Protein 1JYK (pdb70)

InterPro domains:
  IPR005835 Nucleotidyl transferase domain [PF00483] (2-64)
  IPR017189 CTP:phosphocholine cytidylyltransferase [PIRSF037382] (1-229)
  IPR029044 Nucleotide-diphospho-sugar transferases [G3DSA:3.90.550.10] (1-229)
  IPR029044 Nucleotide-diphospho-sugar transferases [SSF53448] (1-225)
  IPR050065 Bifunctional protein GlmU-like [PTHR43584] (1-228)

Structure (mmCIF, N/CA/C/O backbone):
data_1JYK
#
_entry.id   1JYK
#
_cell.length_a   42.62
_cell.length_b   63.59
_cell.length_c   122.38
_cell.angle_alpha   90
_cell.angle_beta   90
_cell.angle_gamma   90
#
_symmetry.space_group_name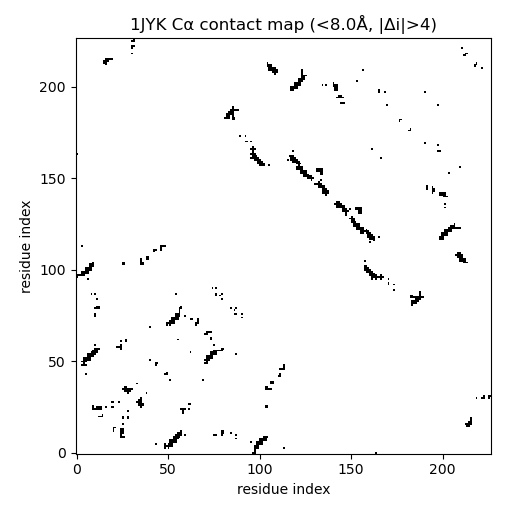_H-M   'P 21 21 21'
#
loop_
_entity.id
_entity.type
_entity.pdbx_description
1 polymer 'CTP:phosphocholine Cytidylyltransferase'
2 water water
#
loop_
_atom_site.group_PDB
_atom_site.id
_atom_site.type_symbol
_atom_site.label_atom_id
_atom_site.label_alt_id
_atom_site.label_comp_id
_atom_site.label_asym_id
_atom_site.label_entity_id
_atom_site.label_seq_id
_atom_site.pdbx_PDB_ins_code
_atom_site.Cartn_x
_atom_site.Cartn_y
_atom_site.Cartn_z
_atom_site.occupancy
_atom_site.B_iso_or_equiv
_atom_site.auth_seq_id
_atom_site.auth_comp_id
_atom_site.auth_asym_id
_atom_site.auth_atom_id
_atom_site.pdbx_PDB_model_num
ATOM 1 N N . GLU A 1 23 ? 3.631 17.253 17.648 1.00 49.15 3 GLU A N 1
ATOM 2 C CA . GLU A 1 23 ? 4.209 17.695 16.339 1.00 48.22 3 GLU A CA 1
ATOM 3 C C . GLU A 1 23 ? 4.158 16.581 15.322 1.00 48.54 3 GLU A C 1
ATOM 4 O O . GLU A 1 23 ? 5.202 15.994 15.015 1.00 48.58 3 GLU A O 1
ATOM 10 N N . ILE A 1 24 ? 2.976 16.290 14.819 1.00 48.30 4 ILE A N 1
ATOM 11 C CA . ILE A 1 24 ? 2.844 15.224 13.842 1.00 47.26 4 ILE A CA 1
ATOM 12 C C . ILE A 1 24 ? 3.365 15.648 12.499 1.00 46.31 4 ILE A C 1
ATOM 13 O O . ILE A 1 24 ? 2.632 15.918 11.542 1.00 49.04 4 ILE A O 1
ATOM 18 N N . ARG A 1 25 ? 4.686 15.750 12.486 1.00 43.19 5 ARG A N 1
ATOM 19 C CA . ARG A 1 25 ? 5.474 16.063 11.335 1.00 40.15 5 ARG A CA 1
ATOM 20 C C . ARG A 1 25 ? 6.659 15.221 11.743 1.00 36.33 5 ARG A C 1
ATOM 21 O O . ARG A 1 25 ? 7.404 15.587 12.657 1.00 35.22 5 ARG A O 1
ATOM 29 N N . VAL A 1 26 ? 6.791 14.060 11.126 1.00 32.06 6 VAL A N 1
ATOM 30 C CA . VAL A 1 26 ? 7.915 13.201 11.438 1.00 27.96 6 VAL A CA 1
ATOM 31 C C . VAL A 1 26 ? 9.114 13.850 10.754 1.00 25.36 6 VAL A C 1
ATOM 32 O O . VAL A 1 26 ? 9.060 14.189 9.569 1.00 25.49 6 VAL A O 1
ATOM 36 N N . LYS A 1 27 ? 10.187 14.052 11.506 1.00 22.04 7 LYS A N 1
ATO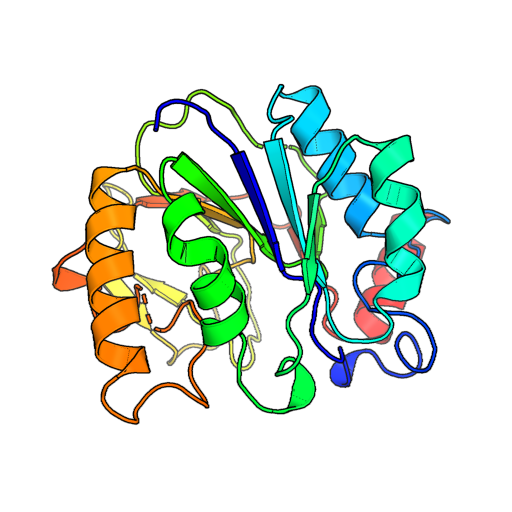M 37 C CA . LYS A 1 27 ? 11.382 14.667 10.945 1.00 20.61 7 LYS A CA 1
ATOM 38 C C . LYS A 1 27 ? 12.597 13.862 11.337 1.00 17.40 7 LYS A C 1
ATOM 39 O O . LYS A 1 27 ? 12.479 12.781 11.910 1.00 16.79 7 LYS A O 1
ATOM 45 N N . ALA A 1 28 ? 13.770 14.393 11.030 1.00 15.96 8 ALA A N 1
ATOM 46 C CA . ALA A 1 28 ? 15.007 13.712 11.372 1.00 14.84 8 ALA A CA 1
ATOM 47 C C . ALA A 1 28 ? 16.103 14.696 11.752 1.00 15.18 8 ALA A C 1
ATOM 48 O O . ALA A 1 28 ? 16.236 15.763 11.150 1.00 16.19 8 ALA A O 1
ATOM 50 N N . ILE A 1 29 ? 16.876 14.323 12.762 1.00 14.51 9 ILE A N 1
ATOM 51 C CA . ILE A 1 29 ? 17.993 15.121 13.243 1.00 14.49 9 ILE A CA 1
ATOM 52 C C . ILE A 1 29 ? 19.228 14.251 13.032 1.00 14.01 9 ILE A C 1
ATOM 53 O O . ILE A 1 29 ? 19.276 13.114 13.504 1.00 14.31 9 ILE A O 1
ATOM 58 N N . ILE A 1 30 ? 20.211 14.769 12.307 1.00 13.44 10 ILE A N 1
ATOM 59 C CA . ILE A 1 30 ? 21.437 14.025 12.054 1.00 13.09 10 ILE A CA 1
ATOM 60 C C . ILE A 1 30 ? 22.585 14.699 12.799 1.00 14.18 10 ILE A C 1
ATOM 61 O O . ILE A 1 30 ? 22.851 15.895 12.617 1.00 13.55 10 ILE A O 1
ATOM 66 N N . LEU A 1 31 ? 23.252 13.931 13.653 1.00 13.57 11 LEU A N 1
ATOM 67 C CA . LEU A 1 31 ? 24.361 14.448 14.443 1.00 14.52 11 LEU A CA 1
ATOM 68 C C . LEU A 1 31 ? 25.663 14.328 13.658 1.00 14.73 11 LEU A C 1
ATOM 69 O O . LEU A 1 31 ? 26.225 13.240 13.533 1.00 16.73 11 LEU A O 1
ATOM 74 N N . ALA A 1 32 ? 26.141 15.456 13.134 1.00 13.99 12 ALA A N 1
ATOM 75 C CA . ALA A 1 32 ? 27.359 15.470 12.335 1.00 14.04 12 ALA A CA 1
ATOM 76 C C . ALA A 1 32 ? 28.332 16.607 12.695 1.00 15.10 12 ALA A C 1
ATOM 77 O O . ALA A 1 32 ? 29.081 17.071 11.835 1.00 15.55 12 ALA A O 1
ATOM 79 N N . ALA A 1 33 ? 28.346 17.038 13.955 1.00 15.26 13 ALA A N 1
ATOM 80 C CA . ALA A 1 33 ? 29.224 18.137 14.360 1.00 16.23 13 ALA A CA 1
ATOM 81 C C . ALA A 1 33 ? 30.601 17.759 14.912 1.00 16.55 13 ALA A C 1
ATOM 82 O O . ALA A 1 33 ? 31.537 18.557 14.841 1.00 16.82 13 ALA A O 1
ATOM 84 N N . GLY A 1 34 ? 30.721 16.549 15.451 1.00 17.47 14 GLY A N 1
ATOM 85 C CA . GLY A 1 34 ? 31.969 16.102 16.057 1.00 17.27 14 GLY A CA 1
ATOM 86 C C . GLY A 1 34 ? 33.237 16.016 15.226 1.00 19.31 14 GLY A C 1
ATOM 87 O O . GLY A 1 34 ? 33.207 16.010 13.994 1.00 19.26 14 GLY A O 1
ATOM 88 N N . LEU A 1 35 ? 34.366 15.924 15.924 1.00 19.88 15 LEU A N 1
ATOM 89 C CA . LEU A 1 35 ? 35.676 15.839 15.291 1.00 20.69 15 LEU A CA 1
ATOM 90 C C . LEU A 1 35 ? 35.996 14.490 14.627 1.00 21.79 15 LEU A C 1
ATOM 91 O O . LEU A 1 35 ? 36.821 14.430 13.709 1.00 22.15 15 LEU A O 1
ATOM 96 N N . GLY A 1 36 ? 35.361 13.410 15.086 1.00 20.71 16 GLY A N 1
ATOM 97 C CA . GLY A 1 36 ? 35.623 12.103 14.499 1.00 19.96 16 GLY A CA 1
ATOM 98 C C . GLY A 1 36 ? 37.091 11.716 14.554 1.00 21.22 16 GLY A C 1
ATOM 99 O O . GLY A 1 36 ? 37.605 11.035 13.664 1.00 20.74 16 GLY A O 1
ATOM 100 N N . THR A 1 37 ? 37.767 12.151 15.612 1.00 21.97 17 THR A N 1
ATOM 101 C CA . THR A 1 37 ? 39.187 11.872 15.813 1.00 23.46 17 THR A CA 1
ATOM 102 C C . THR A 1 37 ? 39.573 10.404 15.637 1.00 23.81 17 THR A C 1
ATOM 103 O O . THR A 1 37 ? 40.617 10.097 15.051 1.00 23.82 17 THR A O 1
ATOM 107 N N . ARG A 1 38 ? 38.737 9.503 16.145 1.00 23.96 18 ARG A N 1
ATOM 108 C CA . ARG A 1 38 ? 39.004 8.068 16.052 1.00 25.25 18 ARG A CA 1
ATOM 109 C C . ARG A 1 38 ? 39.056 7.544 14.609 1.00 24.48 18 ARG A C 1
ATOM 110 O O . ARG A 1 38 ? 39.558 6.443 14.362 1.00 23.66 18 ARG A O 1
ATOM 118 N N . LEU A 1 39 ? 38.548 8.326 13.661 1.00 22.90 19 LEU A N 1
ATOM 119 C CA . LEU A 1 39 ? 38.544 7.893 12.272 1.00 22.27 19 LEU A CA 1
ATOM 120 C C . LEU A 1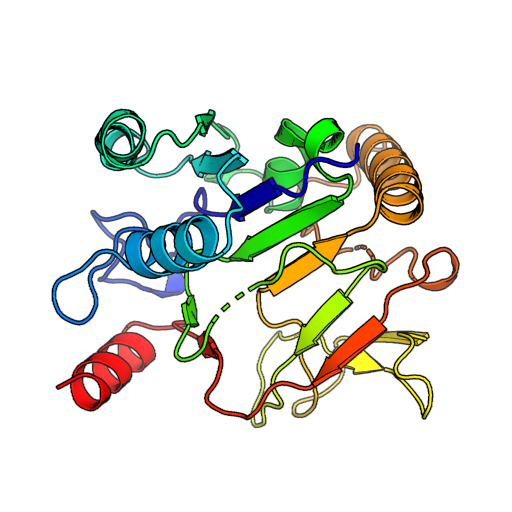 39 ? 39.773 8.340 11.503 1.00 23.23 19 LEU A C 1
ATOM 121 O O . LEU A 1 39 ? 39.862 8.122 10.296 1.00 22.11 19 LEU A O 1
ATOM 126 N N . ARG A 1 40 ? 40.722 8.962 12.194 1.00 24.54 20 ARG A N 1
ATOM 127 C CA . ARG A 1 40 ? 41.948 9.423 11.543 1.00 26.86 20 ARG A CA 1
ATOM 128 C C . ARG A 1 40 ? 42.547 8.301 10.688 1.00 25.05 20 ARG A C 1
ATOM 129 O O . ARG A 1 40 ? 42.517 7.132 11.077 1.00 25.77 20 ARG A O 1
ATOM 137 N N . PRO A 1 41 ? 43.119 8.636 9.516 1.00 23.42 21 PRO A N 1
ATOM 138 C CA . PRO A 1 41 ? 43.284 9.941 8.855 1.00 22.05 21 PRO A CA 1
ATOM 139 C C . PRO A 1 41 ? 42.083 10.461 8.047 1.00 20.71 21 PRO A C 1
ATOM 140 O O . PRO A 1 41 ? 42.163 11.522 7.427 1.00 19.82 21 PRO A O 1
ATOM 144 N N . LEU A 1 42 ? 40.983 9.718 8.046 1.00 18.85 22 LEU A N 1
ATOM 145 C CA . LEU A 1 42 ? 39.802 10.103 7.278 1.00 18.25 22 LEU A CA 1
ATOM 146 C C . LEU A 1 42 ? 39.213 11.466 7.615 1.00 17.70 22 LEU A C 1
ATOM 147 O O . LEU A 1 42 ? 38.645 12.136 6.743 1.00 16.47 22 LEU A O 1
ATOM 152 N N . THR A 1 43 ? 39.348 11.872 8.872 1.00 17.13 23 THR A N 1
ATOM 153 C CA . THR A 1 43 ? 38.761 13.124 9.329 1.00 16.16 23 THR A CA 1
ATOM 154 C C . THR A 1 43 ? 39.720 14.275 9.520 1.00 16.21 23 THR A C 1
ATOM 155 O O . THR A 1 43 ? 39.379 15.264 10.168 1.00 15.61 23 THR A O 1
ATOM 159 N N . GLU A 1 44 ? 40.918 14.158 8.964 1.00 16.59 24 GLU A N 1
ATOM 160 C CA . GLU A 1 44 ? 41.884 15.231 9.098 1.00 20.08 24 GLU A CA 1
ATOM 161 C C . GLU A 1 44 ? 41.407 16.491 8.361 1.00 19.43 24 GLU A C 1
ATOM 162 O O . GLU A 1 44 ? 41.544 17.606 8.871 1.00 18.26 24 GLU A O 1
ATOM 168 N N . ASN A 1 45 ? 40.839 16.308 7.170 1.00 18.54 25 ASN A N 1
ATOM 169 C CA . ASN A 1 45 ? 40.352 17.429 6.365 1.00 18.09 25 ASN A CA 1
ATOM 170 C C . ASN A 1 45 ? 38.930 17.220 5.888 1.00 17.79 25 ASN A C 1
ATOM 171 O O . ASN A 1 45 ? 38.433 17.984 5.063 1.00 18.53 25 ASN A O 1
ATOM 176 N N . THR A 1 46 ? 38.280 16.181 6.391 1.00 16.99 26 THR A N 1
ATOM 177 C CA . THR A 1 46 ? 36.911 15.889 5.998 1.00 15.68 26 THR A CA 1
ATOM 178 C C . THR A 1 46 ? 36.083 15.535 7.214 1.00 16.16 26 THR A C 1
ATOM 179 O O . THR A 1 46 ? 36.501 14.719 8.033 1.00 17.31 26 THR A O 1
ATOM 183 N N . PRO A 1 47 ? 34.907 16.166 7.366 1.00 16.59 27 PRO A N 1
ATOM 184 C CA . PRO A 1 47 ? 34.082 15.827 8.530 1.00 16.80 27 PRO A CA 1
ATOM 185 C C . PRO A 1 47 ? 33.631 14.372 8.335 1.00 16.97 27 PRO A C 1
ATOM 186 O O . PRO A 1 47 ? 33.413 13.935 7.201 1.00 17.13 27 PRO A O 1
ATOM 190 N N . LYS A 1 48 ? 33.495 13.618 9.418 1.00 16.51 28 LYS A N 1
ATOM 191 C CA . LYS A 1 48 ? 33.123 12.220 9.268 1.00 16.73 28 LYS A CA 1
ATOM 192 C C . LYS A 1 48 ? 31.817 11.964 8.516 1.00 15.73 28 LYS A C 1
ATOM 193 O O . LYS A 1 48 ? 31.694 10.946 7.835 1.00 15.91 28 LYS A O 1
ATOM 199 N N . ALA A 1 49 ? 30.854 12.879 8.614 1.00 14.73 29 ALA A N 1
ATOM 200 C CA . ALA A 1 49 ? 29.578 12.701 7.915 1.00 15.15 29 ALA A CA 1
ATOM 201 C C . ALA A 1 49 ? 29.761 12.785 6.403 1.00 14.52 29 ALA A C 1
ATOM 202 O O . ALA A 1 49 ? 28.921 12.300 5.637 1.00 13.74 29 ALA A O 1
ATOM 204 N N . LEU A 1 50 ? 30.862 13.395 5.977 1.00 13.99 30 LEU A N 1
ATOM 205 C CA . LEU A 1 50 ? 31.126 13.557 4.551 1.00 15.35 30 LEU A CA 1
ATOM 206 C C . LEU A 1 50 ? 32.215 12.630 3.995 1.00 15.79 30 LEU A C 1
ATOM 207 O O . LEU A 1 50 ? 32.631 12.766 2.841 1.00 14.12 30 LEU A O 1
ATOM 212 N N . VAL A 1 51 ? 32.678 11.691 4.815 1.00 15.18 31 VAL A N 1
ATOM 213 C CA . VAL A 1 51 ? 33.671 10.728 4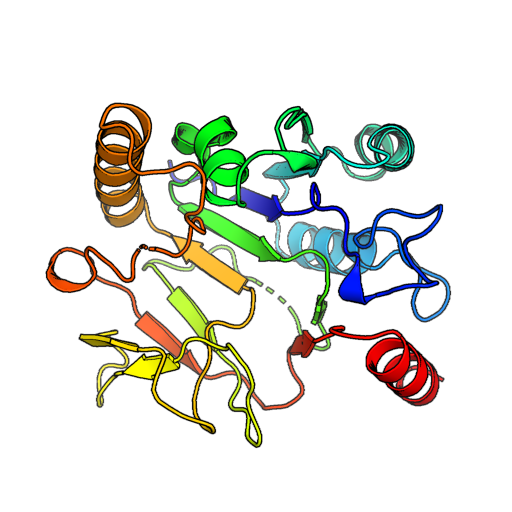.359 1.00 14.79 31 VAL A CA 1
ATOM 214 C C . VAL A 1 51 ? 32.927 9.917 3.289 1.00 15.63 31 VAL A C 1
ATOM 215 O O . VAL A 1 51 ? 31.763 9.550 3.473 1.00 15.13 31 VAL A O 1
ATOM 219 N N . GLN A 1 52 ? 33.581 9.651 2.168 1.00 16.30 32 GLN A N 1
ATOM 220 C CA . GLN A 1 52 ? 32.923 8.921 1.091 1.00 17.83 32 GLN A CA 1
ATOM 221 C C . GLN A 1 52 ? 33.139 7.411 1.071 1.00 18.46 32 GLN A C 1
ATOM 222 O O . GLN A 1 52 ? 34.262 6.927 1.194 1.00 18.23 32 GLN A O 1
ATOM 228 N N . VAL A 1 53 ? 32.045 6.672 0.937 1.00 18.74 33 VAL A N 1
ATOM 229 C CA . VAL A 1 53 ? 32.107 5.222 0.840 1.00 20.43 33 VAL A CA 1
ATOM 230 C C . VAL A 1 53 ? 31.461 4.941 -0.504 1.00 20.11 33 VAL A C 1
ATOM 231 O O . VAL A 1 53 ? 30.394 5.475 -0.820 1.00 18.10 33 VAL A O 1
ATOM 235 N N . ASN A 1 54 ? 32.128 4.125 -1.310 1.00 21.37 34 ASN A N 1
ATOM 236 C CA . ASN A 1 54 ? 31.634 3.823 -2.643 1.00 22.67 34 ASN A CA 1
ATOM 237 C C . ASN A 1 54 ? 31.421 5.148 -3.369 1.00 22.30 34 ASN A C 1
ATOM 238 O O . ASN A 1 54 ? 30.411 5.345 -4.051 1.00 23.38 34 ASN A O 1
ATOM 243 N N . GLN A 1 55 ? 32.372 6.061 -3.177 1.00 21.42 35 GLN A N 1
ATOM 244 C CA . GLN A 1 55 ? 32.373 7.374 -3.819 1.00 22.06 35 GLN A CA 1
ATOM 245 C C . GLN A 1 55 ? 31.193 8.290 -3.526 1.00 20.49 35 GLN A C 1
ATOM 246 O O . GLN A 1 55 ? 30.839 9.124 -4.359 1.00 20.54 35 GLN A O 1
ATOM 252 N N . LYS A 1 56 ? 30.593 8.152 -2.349 1.00 19.39 36 LYS A N 1
ATOM 253 C CA . LYS A 1 56 ? 29.452 8.986 -1.979 1.00 17.73 36 LYS A CA 1
ATOM 254 C C . LYS A 1 56 ? 29.499 9.308 -0.485 1.00 16.87 36 LYS A C 1
ATOM 255 O O . LYS A 1 56 ? 29.648 8.408 0.334 1.00 16.77 36 LYS A O 1
ATOM 261 N N . PRO A 1 57 ? 29.394 10.600 -0.113 1.00 16.63 37 PRO A N 1
ATOM 262 C CA . PRO A 1 57 ? 29.429 10.971 1.311 1.00 15.76 37 PRO A CA 1
ATOM 263 C C . PRO A 1 57 ? 28.422 10.166 2.123 1.00 14.96 37 PRO A C 1
ATOM 264 O O . PRO A 1 57 ? 27.271 10.006 1.718 1.00 15.23 37 PRO A O 1
ATOM 268 N N . LEU A 1 58 ? 28.861 9.661 3.270 1.00 15.43 38 LEU A N 1
ATOM 269 C CA . LEU A 1 58 ? 28.012 8.854 4.141 1.00 14.55 38 LEU A CA 1
ATOM 270 C C . LEU A 1 58 ? 26.632 9.441 4.411 1.00 13.30 38 LEU A C 1
ATOM 271 O O . LEU A 1 58 ? 25.624 8.745 4.313 1.00 13.71 38 LEU A O 1
ATOM 276 N N . ILE A 1 59 ? 26.586 10.722 4.764 1.00 12.78 39 ILE A N 1
ATOM 277 C CA . ILE A 1 59 ? 25.317 11.358 5.087 1.00 12.73 39 ILE A CA 1
ATOM 278 C C . ILE A 1 59 ? 24.309 11.369 3.934 1.00 12.74 39 ILE A C 1
ATOM 279 O O . ILE A 1 59 ? 23.097 11.384 4.168 1.00 12.79 39 ILE A O 1
ATOM 284 N N . GLU A 1 60 ? 24.796 11.359 2.695 1.00 13.46 40 GLU A N 1
ATOM 285 C CA . GLU A 1 60 ? 23.892 11.363 1.546 1.00 13.80 40 GLU A CA 1
ATOM 286 C C . GLU A 1 60 ? 23.065 10.075 1.481 1.00 13.39 40 GLU A C 1
ATOM 287 O O . GLU A 1 60 ? 21.893 10.102 1.113 1.00 13.78 40 GLU A O 1
ATOM 293 N N . TYR A 1 61 ? 23.667 8.947 1.841 1.00 13.08 41 TYR A N 1
ATOM 294 C CA . TYR A 1 61 ? 22.931 7.688 1.836 1.00 13.13 41 TYR A CA 1
ATOM 295 C C . TYR A 1 61 ? 21.769 7.789 2.820 1.00 12.45 41 TYR A C 1
ATOM 296 O O . TYR A 1 61 ? 20.666 7.332 2.540 1.00 13.45 41 TYR A O 1
ATOM 305 N N . GLN A 1 62 ? 22.030 8.391 3.977 1.00 12.55 42 GLN A N 1
ATOM 306 C CA . GLN A 1 62 ? 21.014 8.546 5.012 1.00 12.04 42 GLN A CA 1
ATOM 307 C C . GLN A 1 62 ? 19.911 9.508 4.586 1.00 12.43 42 GLN A C 1
ATOM 308 O O . GLN A 1 62 ? 18.728 9.194 4.711 1.00 13.34 42 GLN A O 1
ATOM 314 N N . ILE A 1 63 ? 20.301 10.683 4.091 1.00 12.68 43 ILE A N 1
ATOM 315 C CA . ILE A 1 63 ? 19.341 11.692 3.638 1.00 12.82 43 ILE A CA 1
ATOM 316 C C . ILE A 1 63 ? 18.409 11.130 2.550 1.00 12.39 43 ILE A C 1
ATOM 317 O O . ILE A 1 63 ? 17.196 11.359 2.576 1.00 12.54 43 ILE A O 1
ATOM 322 N N . GLU A 1 64 ? 18.974 10.382 1.606 1.00 12.95 44 GLU A N 1
ATOM 323 C CA . GLU A 1 64 ? 18.175 9.811 0.523 1.00 13.87 44 GLU A CA 1
ATOM 324 C C . GLU A 1 64 ? 17.194 8.751 1.032 1.00 14.44 44 GLU A C 1
ATOM 325 O O . GLU A 1 64 ? 16.062 8.676 0.554 1.00 14.27 44 GLU A O 1
ATOM 331 N N . PHE A 1 65 ? 17.621 7.949 2.007 1.00 14.73 45 PHE A N 1
ATOM 332 C CA . PHE A 1 65 ? 16.750 6.929 2.591 1.00 13.58 45 PHE A CA 1
ATOM 333 C C . PHE A 1 65 ? 15.558 7.629 3.223 1.00 12.94 45 PHE A C 1
ATOM 334 O O . PHE A 1 65 ? 14.414 7.208 3.067 1.00 13.41 45 PHE A O 1
ATOM 342 N N . LEU A 1 66 ? 15.842 8.712 3.939 1.00 11.97 46 LEU A N 1
ATOM 343 C CA . LEU A 1 66 ? 14.812 9.484 4.617 1.00 12.82 46 LEU A CA 1
ATOM 344 C C . LEU A 1 66 ? 13.791 10.089 3.661 1.00 13.66 46 LEU A C 1
ATOM 345 O O . LEU A 1 66 ? 12.585 9.933 3.849 1.00 13.85 46 LEU A O 1
ATOM 350 N N . LYS A 1 67 ? 14.279 10.784 2.638 1.00 15.24 47 LYS A N 1
ATOM 351 C CA . LYS A 1 67 ? 13.395 11.416 1.668 1.00 16.14 47 LYS A CA 1
ATOM 352 C C . LYS A 1 67 ? 12.602 10.389 0.867 1.00 17.06 47 LYS A C 1
ATOM 353 O O . LYS A 1 67 ? 11.473 10.657 0.456 1.00 18.04 47 LYS A O 1
ATOM 359 N N . GLU A 1 68 ? 13.185 9.215 0.651 1.00 17.71 48 GLU A N 1
ATOM 360 C CA . GLU A 1 68 ? 12.493 8.159 -0.082 1.00 20.09 48 GLU A CA 1
ATOM 361 C C . GLU A 1 68 ? 11.244 7.763 0.694 1.00 19.78 48 GLU A C 1
ATOM 362 O O . GLU A 1 68 ? 10.275 7.264 0.117 1.00 19.65 48 GLU A O 1
ATOM 368 N N . LYS A 1 69 ? 11.280 7.988 2.007 1.00 18.63 49 LYS A N 1
ATOM 369 C CA . LYS A 1 69 ? 10.168 7.646 2.887 1.00 18.16 49 LYS A CA 1
ATOM 370 C C . LYS A 1 69 ? 9.282 8.829 3.239 1.00 18.69 49 LYS A C 1
ATOM 371 O O . LYS A 1 69 ? 8.373 8.710 4.066 1.00 19.45 49 LYS A O 1
ATOM 377 N N . GLY A 1 70 ? 9.549 9.976 2.623 1.00 17.80 50 GLY A N 1
ATOM 378 C CA . GLY A 1 70 ? 8.736 11.144 2.891 1.00 18.04 50 GLY A CA 1
ATOM 379 C C . GLY A 1 70 ? 9.140 11.967 4.098 1.00 18.37 50 GLY A C 1
ATOM 380 O O . GLY A 1 70 ? 8.420 12.893 4.485 1.00 19.73 50 GLY A O 1
ATOM 381 N N . ILE A 1 71 ? 10.275 11.644 4.705 1.00 16.38 51 ILE A N 1
ATOM 382 C CA . ILE A 1 71 ? 10.738 12.408 5.855 1.00 16.03 51 ILE A CA 1
ATOM 383 C C . ILE A 1 71 ? 11.664 13.472 5.281 1.00 16.63 51 ILE A C 1
ATOM 384 O O . ILE A 1 71 ? 12.880 13.303 5.212 1.00 16.54 51 ILE A O 1
ATOM 389 N N . ASN A 1 72 ? 11.055 14.575 4.865 1.00 17.35 52 ASN A N 1
ATOM 390 C CA . ASN A 1 72 ? 11.773 15.666 4.227 1.00 18.65 52 ASN A CA 1
ATOM 391 C C . ASN A 1 72 ? 12.176 16.836 5.104 1.00 19.19 52 ASN A C 1
ATOM 392 O O . ASN A 1 72 ? 12.821 17.769 4.630 1.00 20.15 52 ASN A O 1
ATOM 397 N N . ASP A 1 73 ? 11.787 16.798 6.375 1.00 19.11 53 ASP A N 1
ATOM 398 C CA . ASP A 1 73 ? 12.169 17.847 7.307 1.00 19.05 53 ASP A CA 1
ATOM 399 C C . ASP A 1 73 ? 13.398 17.287 8.003 1.00 18.25 53 ASP A C 1
ATOM 400 O O . ASP A 1 73 ? 13.292 16.572 9.005 1.00 18.66 53 ASP A O 1
ATOM 405 N N . ILE A 1 74 ? 14.561 17.615 7.450 1.00 16.52 54 ILE A N 1
ATOM 406 C CA . ILE A 1 74 ? 15.833 17.129 7.960 1.00 15.29 54 ILE A CA 1
ATOM 4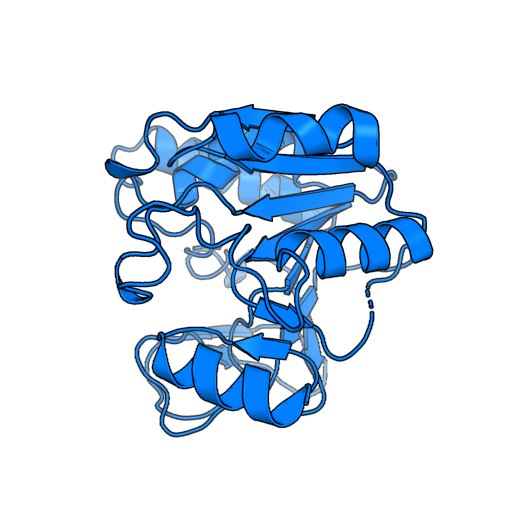07 C C . ILE A 1 74 ? 16.734 18.247 8.478 1.00 15.87 54 ILE A C 1
ATOM 408 O O . ILE A 1 74 ? 17.016 19.223 7.776 1.00 15.78 54 ILE A O 1
ATOM 413 N N . ILE A 1 75 ? 17.174 18.089 9.723 1.00 15.18 55 ILE A N 1
ATOM 414 C CA . ILE A 1 75 ? 18.044 19.052 10.383 1.00 15.67 55 ILE A CA 1
ATOM 415 C C . ILE A 1 75 ? 19.386 18.384 10.659 1.00 16.38 55 ILE A C 1
ATOM 416 O O . ILE A 1 75 ? 19.443 17.296 11.239 1.00 16.86 55 ILE A O 1
ATOM 421 N N . ILE A 1 76 ? 20.468 19.023 10.231 1.00 14.90 56 ILE A N 1
ATOM 422 C CA . ILE A 1 76 ? 21.791 18.469 10.447 1.00 14.17 56 ILE A CA 1
ATOM 423 C C . ILE A 1 76 ? 22.594 19.360 11.384 1.00 15.06 56 ILE A C 1
ATOM 424 O O . ILE A 1 76 ? 22.738 20.560 11.137 1.00 14.51 56 ILE A O 1
ATOM 429 N N . ILE A 1 77 ? 23.092 18.778 12.471 1.00 14.76 57 ILE A N 1
ATOM 430 C CA . ILE A 1 77 ? 23.908 19.518 13.416 1.00 14.68 57 ILE A CA 1
ATOM 431 C C . ILE A 1 77 ? 25.345 19.475 12.891 1.00 14.66 57 ILE A C 1
ATOM 432 O O . ILE A 1 77 ? 25.943 18.404 12.784 1.00 14.61 57 ILE A O 1
ATOM 437 N N . VAL A 1 78 ? 25.892 20.641 12.561 1.00 14.87 58 VAL A N 1
ATOM 438 C CA . VAL A 1 78 ? 27.251 20.725 12.039 1.00 14.72 58 VAL A CA 1
ATOM 439 C C . VAL A 1 78 ? 28.150 21.522 12.976 1.00 15.73 58 VAL A C 1
ATOM 440 O O . VAL A 1 78 ? 27.667 22.292 13.813 1.00 17.40 58 VAL A O 1
ATOM 444 N N . GLY A 1 79 ? 29.457 21.327 12.834 1.00 15.00 59 GLY A N 1
ATOM 445 C CA . GLY A 1 79 ? 30.414 22.036 13.664 1.00 15.87 59 GLY A CA 1
ATOM 446 C C . GLY A 1 79 ? 31.779 22.007 13.007 1.00 16.04 59 GLY A C 1
ATOM 447 O O . GLY A 1 79 ? 32.192 22.974 12.357 1.00 15.78 59 GLY A O 1
ATOM 448 N N . TYR A 1 80 ? 32.470 20.884 13.172 1.00 15.37 60 TYR A N 1
ATOM 449 C CA . TYR A 1 80 ? 33.792 20.677 12.598 1.00 15.77 60 TYR A CA 1
ATOM 450 C C . TYR A 1 80 ? 33.702 20.714 11.065 1.00 16.29 60 TYR A C 1
ATOM 451 O O . TYR A 1 80 ? 32.939 19.948 10.471 1.00 15.83 60 TYR A O 1
ATOM 460 N N . LEU A 1 81 ? 34.475 21.603 10.437 1.00 15.55 61 LEU A N 1
ATOM 461 C CA . LEU A 1 81 ? 34.487 21.760 8.972 1.00 16.19 61 LEU A CA 1
ATOM 462 C C . LEU A 1 81 ? 33.080 21.914 8.376 1.00 15.68 61 LEU A C 1
ATOM 463 O O . LEU A 1 81 ? 32.789 21.417 7.280 1.00 15.68 61 LEU A O 1
ATOM 468 N N . LYS A 1 82 ? 32.222 22.636 9.093 1.00 15.72 62 LYS A N 1
ATOM 469 C CA . LYS A 1 82 ? 30.839 22.836 8.679 1.00 16.62 62 LYS A CA 1
ATOM 470 C C . LYS A 1 82 ? 30.614 23.389 7.274 1.00 16.81 62 LYS A C 1
ATOM 471 O O . LYS A 1 82 ? 29.588 23.094 6.650 1.00 15.87 62 LYS A O 1
ATOM 477 N N . GLU A 1 83 ? 31.561 24.174 6.766 1.00 16.88 63 GLU A N 1
ATOM 478 C CA . GLU A 1 83 ? 31.402 24.756 5.435 1.00 18.64 63 GLU A CA 1
ATOM 479 C C . GLU A 1 83 ? 31.293 23.708 4.322 1.00 17.14 63 GLU A C 1
ATOM 480 O O . GLU A 1 83 ? 30.802 23.997 3.232 1.00 16.97 63 GLU A O 1
ATOM 486 N N . GLN A 1 84 ? 31.732 22.485 4.597 1.00 15.37 64 GLN A N 1
ATOM 487 C CA . GLN A 1 84 ? 31.649 21.438 3.589 1.00 15.50 64 GLN A CA 1
ATOM 488 C C . GLN A 1 84 ? 30.225 20.910 3.444 1.00 14.54 64 GLN A C 1
ATOM 489 O O . GLN A 1 84 ? 29.908 20.234 2.466 1.00 15.05 64 GLN A O 1
ATOM 495 N N . PHE A 1 85 ? 29.365 21.239 4.408 1.00 14.67 65 PHE A N 1
ATOM 496 C CA . PHE A 1 85 ? 27.964 20.796 4.396 1.00 14.45 65 PHE A CA 1
ATOM 497 C C . PHE A 1 85 ? 27.012 21.735 3.642 1.00 14.90 65 PHE A C 1
ATOM 498 O O . PHE A 1 85 ? 25.888 21.356 3.320 1.00 16.88 65 PHE A O 1
ATOM 506 N N . ASP A 1 86 ? 27.452 22.957 3.370 1.00 14.98 66 ASP A N 1
ATOM 507 C CA . ASP A 1 86 ? 26.599 23.941 2.711 1.00 15.17 66 ASP A CA 1
ATOM 508 C C . ASP A 1 86 ? 25.840 23.484 1.477 1.00 14.46 66 ASP A C 1
ATOM 509 O O . ASP A 1 86 ? 24.641 23.759 1.346 1.00 14.63 66 ASP A O 1
ATOM 514 N N . TYR A 1 87 ? 26.523 22.790 0.573 1.00 14.54 67 TYR A N 1
ATOM 515 C CA . TYR A 1 87 ? 25.890 22.313 -0.661 1.00 14.22 67 TYR A CA 1
ATOM 516 C C . TYR A 1 87 ? 24.634 21.455 -0.450 1.00 14.03 67 TYR A C 1
ATOM 517 O O . TYR A 1 87 ? 23.802 21.340 -1.349 1.00 13.01 67 TYR A O 1
ATOM 526 N N . LEU A 1 88 ? 24.505 20.849 0.732 1.00 13.42 68 LEU A N 1
ATOM 527 C CA . LEU A 1 88 ? 23.363 19.990 1.026 1.00 12.33 68 LEU A CA 1
ATOM 528 C C . LEU A 1 88 ? 22.041 20.737 1.135 1.00 12.10 68 LEU A C 1
ATOM 529 O O . LEU A 1 88 ? 20.979 20.151 0.957 1.00 13.24 68 LEU A O 1
ATOM 534 N N . LYS A 1 89 ? 22.092 22.030 1.423 1.00 13.60 69 LYS A N 1
ATOM 535 C CA . LYS A 1 89 ? 20.863 22.796 1.540 1.00 14.31 69 LYS A CA 1
ATOM 536 C C . LYS A 1 89 ? 20.105 22.849 0.212 1.00 15.48 69 LYS A C 1
ATOM 537 O O . LYS A 1 89 ? 18.895 22.599 0.166 1.00 14.62 69 LYS A O 1
ATOM 543 N N . GLU A 1 90 ? 20.807 23.155 -0.875 1.00 15.13 70 GLU A N 1
ATOM 544 C CA . GLU A 1 90 ? 20.145 23.208 -2.172 1.00 16.49 70 GLU A CA 1
ATOM 545 C C . GLU A 1 90 ? 20.029 21.813 -2.802 1.00 16.32 70 GLU A C 1
ATOM 546 O O . GLU A 1 90 ? 19.173 21.564 -3.652 1.00 16.34 70 GLU A O 1
ATOM 552 N N . LYS A 1 91 ? 20.883 20.890 -2.379 1.00 16.08 71 LYS A N 1
ATOM 553 C CA . LYS A 1 91 ? 20.825 19.548 -2.935 1.00 15.83 71 LYS A CA 1
ATOM 554 C C . LYS A 1 91 ? 19.666 18.726 -2.381 1.00 15.28 71 LYS A C 1
ATOM 555 O O . LYS A 1 91 ? 19.052 17.947 -3.114 1.00 15.19 71 LYS A O 1
ATOM 561 N N . TYR A 1 92 ? 19.358 18.906 -1.098 1.00 14.03 72 TYR A N 1
ATOM 562 C CA . TYR A 1 92 ? 18.289 18.135 -0.458 1.00 14.39 72 TYR A CA 1
ATOM 563 C C . TYR A 1 92 ? 17.234 18.925 0.307 1.00 14.97 72 TYR A C 1
ATOM 564 O O . TYR A 1 92 ? 16.212 18.358 0.706 1.00 16.12 72 TYR A O 1
ATOM 573 N N . GLY A 1 93 ? 17.476 20.212 0.528 1.00 14.17 73 GLY A N 1
ATOM 574 C CA . GLY A 1 93 ? 16.515 21.012 1.263 1.00 14.68 73 GLY A CA 1
ATOM 575 C C . GLY A 1 93 ? 16.657 20.847 2.768 1.00 16.70 73 GLY A C 1
ATOM 576 O O . GLY A 1 93 ? 15.727 21.139 3.526 1.00 17.61 73 GLY A O 1
ATOM 577 N N . VAL A 1 94 ? 17.824 20.384 3.214 1.00 16.55 74 VAL A N 1
ATOM 578 C CA . VAL A 1 94 ? 18.056 20.198 4.646 1.00 16.60 74 VAL A CA 1
ATOM 579 C C . VAL A 1 94 ? 18.360 21.521 5.338 1.00 17.85 74 VAL A C 1
ATOM 580 O O . VAL A 1 94 ? 18.700 22.516 4.690 1.00 17.50 74 VAL A O 1
ATOM 584 N N . ARG A 1 95 ? 18.222 21.530 6.658 1.00 17.68 75 ARG A N 1
ATOM 585 C CA . ARG A 1 95 ? 18.525 22.719 7.440 1.00 20.46 75 ARG A CA 1
ATOM 586 C C . ARG A 1 95 ? 19.802 22.411 8.210 1.00 18.78 75 ARG A C 1
ATOM 587 O O . ARG A 1 95 ? 19.961 21.305 8.726 1.00 20.01 75 ARG A O 1
ATOM 595 N N . LEU A 1 96 ? 20.717 23.369 8.277 1.00 16.99 76 LEU A N 1
ATOM 596 C CA . LEU A 1 96 ? 21.963 23.159 9.003 1.00 16.83 76 LEU A CA 1
ATOM 597 C C . LEU A 1 96 ? 21.950 23.990 10.277 1.00 17.65 76 LEU A C 1
ATOM 598 O O . LEU A 1 96 ? 21.561 25.157 10.250 1.00 19.03 76 LEU A O 1
ATOM 603 N N . VAL A 1 97 ? 22.349 23.380 11.391 1.00 16.58 77 VAL A N 1
ATOM 604 C CA . VAL A 1 97 ? 22.407 24.076 12.675 1.00 16.99 77 VAL A CA 1
ATOM 605 C C . VAL A 1 97 ? 23.833 23.978 13.216 1.00 17.96 77 VAL A C 1
ATOM 606 O O . VAL A 1 97 ? 24.344 22.882 13.480 1.00 17.86 77 VAL A O 1
ATOM 610 N N . PHE A 1 98 ? 24.472 25.132 13.374 1.00 18.63 78 PHE A N 1
ATOM 611 C CA . PHE A 1 98 ? 25.849 25.198 13.847 1.00 19.82 78 PHE A CA 1
ATOM 612 C C . PHE A 1 98 ? 26.009 25.037 15.352 1.00 19.39 78 PHE A C 1
ATOM 613 O O . PHE A 1 98 ? 25.389 25.747 16.133 1.00 20.18 78 PHE A O 1
ATOM 621 N N . ASN A 1 99 ? 26.850 24.089 15.745 1.00 20.23 79 ASN A N 1
ATOM 622 C CA . ASN A 1 99 ? 27.144 23.840 17.148 1.00 20.61 79 ASN A CA 1
ATOM 623 C C . ASN A 1 99 ? 28.594 24.270 17.364 1.00 22.00 79 ASN A C 1
ATOM 624 O O . ASN A 1 99 ? 29.526 23.526 17.050 1.00 20.41 79 ASN A O 1
ATOM 629 N N . ASP A 1 100 ? 28.785 25.473 17.897 1.00 24.07 80 ASP A N 1
ATOM 630 C CA . ASP A 1 100 ? 30.132 25.981 18.112 1.00 27.30 80 ASP A CA 1
ATOM 631 C C . ASP A 1 100 ? 30.869 25.332 19.280 1.00 26.38 80 ASP A C 1
ATOM 632 O O . ASP A 1 100 ? 32.063 25.564 19.473 1.00 27.01 80 ASP A O 1
ATOM 637 N N . LYS A 1 101 ? 30.172 24.516 20.059 1.00 24.47 81 LYS A N 1
ATOM 638 C CA . LYS A 1 101 ? 30.819 23.839 21.178 1.00 25.09 81 LYS A CA 1
ATOM 639 C C . LYS A 1 101 ? 31.127 22.396 20.793 1.00 24.15 81 LYS A C 1
ATOM 640 O O . LYS A 1 101 ? 31.415 21.567 21.650 1.00 23.36 81 LYS A O 1
ATOM 646 N N . TYR A 1 102 ? 31.072 22.104 19.498 1.00 23.40 82 TYR A N 1
ATOM 647 C CA . TYR A 1 102 ? 31.317 20.754 19.016 1.00 24.05 82 TYR A CA 1
ATOM 648 C C . TYR A 1 102 ? 32.615 20.157 19.543 1.00 25.36 82 TYR A C 1
ATOM 649 O O . TYR A 1 102 ? 32.739 18.938 19.681 1.00 25.81 82 TYR A O 1
ATOM 658 N N . ALA A 1 103 ? 33.583 21.018 19.833 1.00 26.73 83 ALA A N 1
ATOM 659 C CA . ALA A 1 103 ? 34.873 20.559 20.328 1.00 28.99 83 ALA A CA 1
ATOM 660 C C . ALA A 1 103 ? 34.992 20.663 21.843 1.00 29.89 83 ALA A C 1
ATOM 661 O O . ALA A 1 103 ? 35.846 20.018 22.445 1.00 32.14 83 ALA A O 1
ATOM 663 N N . ASP A 1 104 ? 34.130 21.468 22.457 1.00 30.37 84 ASP A N 1
ATOM 664 C CA . ASP A 1 104 ? 34.164 21.668 23.903 1.00 29.86 84 ASP A CA 1
ATOM 665 C C . ASP A 1 104 ? 33.248 20.752 24.698 1.00 28.73 84 ASP A C 1
ATOM 666 O O . ASP A 1 104 ? 33.676 20.145 25.675 1.00 30.30 84 ASP A O 1
ATOM 671 N N . TYR A 1 105 ? 31.985 20.673 24.287 1.00 25.66 85 TYR A N 1
ATOM 672 C CA . TYR A 1 105 ? 30.995 19.844 24.966 1.00 23.93 85 TYR A CA 1
ATOM 673 C C . TYR A 1 105 ? 30.733 18.524 24.238 1.00 23.87 85 TYR A C 1
ATOM 674 O O . TYR A 1 105 ? 31.026 18.385 23.049 1.00 23.79 85 TYR A O 1
ATOM 683 N N . ASN A 1 106 ? 30.162 17.566 24.962 1.00 22.96 86 ASN A N 1
ATOM 684 C CA . ASN A 1 106 ? 29.813 16.275 24.392 1.00 23.61 86 ASN A CA 1
ATOM 685 C C . ASN A 1 106 ? 28.541 16.523 23.575 1.00 21.93 86 ASN A C 1
ATOM 686 O O . ASN A 1 106 ? 27.982 17.622 23.633 1.00 20.00 86 ASN A O 1
ATOM 691 N N . ASN A 1 107 ? 28.067 15.518 22.837 1.00 19.50 87 ASN A N 1
ATOM 692 C CA . ASN A 1 107 ? 26.902 15.725 21.984 1.00 17.66 87 ASN A CA 1
ATOM 693 C C . ASN A 1 107 ? 25.542 15.996 22.621 1.00 16.95 87 ASN A C 1
ATOM 694 O O . ASN A 1 107 ? 24.540 16.112 21.912 1.00 17.49 87 ASN A O 1
ATOM 699 N N . PHE A 1 108 ? 25.498 16.112 23.947 1.00 16.86 88 PHE A N 1
ATOM 700 C CA . PHE A 1 108 ? 24.248 16.448 24.635 1.00 14.88 88 PHE A CA 1
ATOM 701 C C . PHE A 1 108 ? 23.854 17.828 24.095 1.00 13.82 88 PHE A C 1
ATOM 702 O O . PHE A 1 108 ? 22.684 18.120 23.836 1.00 13.40 88 PHE A O 1
ATOM 710 N N . TYR A 1 109 ? 24.867 18.672 23.926 1.00 14.86 89 TYR A N 1
ATOM 711 C CA . TYR A 1 109 ? 24.662 20.032 23.456 1.00 15.98 89 TYR A CA 1
ATOM 712 C C . TYR A 1 109 ? 24.181 20.103 22.005 1.00 16.95 89 TYR A C 1
ATOM 713 O O . TYR A 1 109 ? 23.462 21.029 21.626 1.00 17.55 89 TYR A O 1
ATOM 722 N N . SER A 1 110 ? 24.576 19.132 21.192 1.00 16.01 90 SER A N 1
ATOM 723 C CA . SER A 1 110 ? 24.133 19.106 19.808 1.00 15.27 90 SER A CA 1
ATOM 724 C C . SER A 1 110 ? 22.616 18.959 19.803 1.00 15.29 90 SER A C 1
ATOM 725 O O . SER A 1 110 ? 21.914 19.635 19.054 1.00 15.27 90 SER A O 1
ATOM 728 N N . LEU A 1 111 ? 22.106 18.068 20.646 1.00 15.27 91 LEU A N 1
ATOM 729 C CA . LEU A 1 111 ? 20.669 17.874 20.729 1.00 16.81 91 LEU A CA 1
ATOM 730 C C . LEU A 1 111 ? 20.016 19.061 21.444 1.00 17.84 91 LEU A C 1
ATOM 731 O O . LEU A 1 111 ? 18.879 19.423 21.130 1.00 18.51 91 LEU A O 1
ATOM 736 N N . TYR A 1 112 ? 20.722 19.661 22.404 1.00 17.94 92 TYR A N 1
ATOM 737 C CA . TYR A 1 112 ? 20.176 20.817 23.123 1.00 17.54 92 TYR A CA 1
ATOM 738 C C . TYR A 1 112 ? 19.768 21.920 22.141 1.00 17.35 92 TYR A C 1
ATOM 739 O O . TYR A 1 112 ? 18.684 22.502 22.257 1.00 17.08 92 TYR A O 1
ATOM 748 N N . LEU A 1 113 ? 20.642 22.186 21.169 1.00 16.50 93 LEU A N 1
ATOM 749 C CA . LEU A 1 113 ? 20.407 23.221 20.165 1.00 16.79 93 LEU A CA 1
ATOM 750 C C . LEU A 1 113 ? 19.116 23.041 19.365 1.00 16.74 93 LEU A C 1
ATOM 751 O O . LEU A 1 113 ? 18.579 24.009 18.837 1.00 17.80 93 LEU A O 1
ATOM 756 N N . VAL A 1 114 ? 18.612 21.814 19.278 1.00 16.06 94 VAL A N 1
ATOM 757 C CA . VAL A 1 114 ? 17.373 21.562 18.542 1.00 16.61 94 VAL A CA 1
ATOM 758 C C . VAL A 1 114 ? 16.364 20.807 19.403 1.00 16.50 94 VAL A C 1
ATOM 759 O O . VAL A 1 114 ? 15.486 20.114 18.887 1.00 16.31 94 VAL A O 1
ATOM 763 N N . LYS A 1 115 ? 16.472 20.971 20.719 1.00 17.34 95 LYS A N 1
ATOM 764 C CA . LYS A 1 115 ? 15.593 20.266 21.639 1.00 16.63 95 LYS A CA 1
ATOM 765 C C . LYS A 1 115 ? 14.110 20.394 21.338 1.00 17.24 95 LYS A C 1
ATOM 766 O O . LYS A 1 115 ? 13.360 19.431 21.498 1.00 17.34 95 LYS A O 1
ATOM 772 N N . GLU A 1 116 ? 13.676 21.563 20.891 1.00 18.25 96 GLU A N 1
ATOM 773 C CA . GLU A 1 116 ? 12.258 21.740 20.609 1.00 20.42 96 GLU A CA 1
ATOM 774 C C . GLU A 1 116 ? 11.812 21.023 19.331 1.00 20.26 96 GLU A C 1
ATOM 775 O O . GLU A 1 116 ? 10.628 20.996 19.006 1.00 22.04 96 GLU A O 1
ATOM 781 N N . GLU A 1 117 ? 12.761 20.426 18.619 1.00 20.04 97 GLU A N 1
ATOM 782 C CA . GLU A 1 117 ? 12.461 19.702 17.386 1.00 20.14 97 GLU A CA 1
ATOM 783 C C . GLU A 1 117 ? 12.445 18.195 17.625 1.00 20.15 97 GLU A C 1
ATOM 784 O O . GLU A 1 117 ? 12.167 17.419 16.714 1.00 19.96 97 GLU A O 1
ATOM 790 N N . LEU A 1 118 ? 12.744 17.783 18.851 1.00 19.82 98 LEU A N 1
ATOM 791 C CA . LEU A 1 118 ? 12.803 16.365 19.176 1.00 19.59 98 LEU A CA 1
ATOM 792 C C . LEU A 1 118 ? 11.519 15.569 18.952 1.00 19.70 98 LEU A C 1
ATOM 793 O O . LEU A 1 118 ? 11.571 14.422 18.494 1.00 20.48 98 LEU A O 1
ATOM 798 N N . ALA A 1 119 ? 10.376 16.167 19.272 1.00 20.19 99 ALA A N 1
ATOM 799 C CA . ALA A 1 119 ? 9.086 15.493 19.122 1.00 20.06 99 ALA A CA 1
ATOM 800 C C . ALA A 1 119 ? 8.845 14.909 17.733 1.00 19.70 99 ALA A C 1
ATOM 801 O O . ALA A 1 119 ? 8.901 15.622 16.731 1.00 19.70 99 ALA A O 1
ATOM 803 N N . ASN A 1 120 ? 8.564 13.607 17.695 1.00 19.24 100 ASN A N 1
ATOM 804 C CA . ASN A 1 120 ? 8.300 12.891 16.453 1.00 19.93 100 ASN A CA 1
ATOM 805 C C . ASN A 1 120 ? 9.465 12.977 15.488 1.00 19.80 100 ASN A C 1
ATOM 806 O O . ASN A 1 120 ? 9.285 13.102 14.274 1.00 20.25 100 ASN A O 1
ATOM 811 N N . SER A 1 121 ? 10.669 12.887 16.037 1.00 19.06 101 SER A N 1
ATOM 812 C CA . SER A 1 121 ? 11.869 12.972 15.231 1.00 18.44 101 SER A CA 1
ATOM 813 C C . SER A 1 121 ? 12.817 11.790 15.397 1.00 16.93 101 SER A C 1
ATOM 814 O O . SER A 1 121 ? 12.893 11.169 16.462 1.00 16.65 101 SER A O 1
ATOM 817 N N . TYR A 1 122 ? 13.521 11.470 14.316 1.00 16.25 102 TYR A N 1
ATOM 818 C CA . TYR A 1 122 ? 14.525 10.416 14.335 1.00 14.97 102 TYR A CA 1
ATOM 819 C C . TYR A 1 122 ? 15.800 11.150 14.728 1.00 15.46 102 TYR A C 1
ATOM 820 O O . TYR A 1 122 ? 15.956 12.331 14.410 1.00 16.04 102 TYR A O 1
ATOM 829 N N . VAL A 1 123 ? 16.695 10.469 15.431 1.00 14.04 103 VAL A N 1
ATOM 830 C CA . VAL A 1 123 ? 17.983 11.043 15.794 1.00 13.53 103 VAL A CA 1
ATOM 831 C C . VAL A 1 123 ? 18.927 10.036 15.160 1.00 13.84 103 VAL A C 1
ATOM 832 O O . VAL A 1 123 ? 18.856 8.845 15.460 1.00 13.71 103 VAL A O 1
ATOM 836 N N . ILE A 1 124 ? 19.808 10.512 14.292 1.00 13.42 104 ILE A N 1
ATOM 837 C CA . ILE A 1 124 ? 20.715 9.638 13.569 1.00 12.76 104 ILE A CA 1
ATOM 838 C C . ILE A 1 124 ? 22.180 10.025 13.679 1.00 13.98 104 ILE A C 1
ATOM 839 O O . ILE A 1 124 ? 22.529 11.194 13.529 1.00 13.64 104 ILE A O 1
ATOM 844 N N . ASP A 1 125 ? 23.033 9.040 13.941 1.00 14.25 105 ASP A N 1
ATOM 845 C CA . ASP A 1 125 ? 24.469 9.284 14.021 1.00 17.16 105 ASP A CA 1
ATOM 846 C C . ASP A 1 125 ? 24.938 9.294 12.572 1.00 18.30 105 ASP A C 1
ATOM 847 O O . ASP A 1 125 ? 24.548 8.430 11.789 1.00 17.20 105 ASP A O 1
ATOM 852 N N . ALA A 1 126 ? 25.781 10.261 12.220 1.00 19.99 106 ALA A N 1
ATOM 853 C CA . ALA A 1 126 ? 26.259 10.385 10.849 1.00 20.90 106 ALA A CA 1
ATOM 854 C C . ALA A 1 126 ? 27.407 9.466 10.442 1.00 22.10 106 ALA A C 1
ATOM 855 O O . ALA A 1 126 ? 27.757 9.417 9.262 1.00 24.65 106 ALA A O 1
ATOM 857 N N . ASP A 1 127 ? 27.995 8.738 11.388 1.00 21.59 107 ASP A N 1
ATOM 858 C CA . ASP A 1 127 ? 29.109 7.853 11.050 1.00 22.86 107 ASP A CA 1
ATOM 859 C C . ASP A 1 127 ? 28.747 6.376 10.892 1.00 22.19 107 ASP A C 1
ATOM 860 O O . ASP A 1 127 ? 29.551 5.490 11.194 1.00 24.09 107 ASP A O 1
ATOM 865 N N . ASN A 1 128 ? 27.537 6.115 10.418 1.00 19.85 108 ASN A N 1
ATOM 866 C CA . ASN A 1 128 ? 27.082 4.754 10.196 1.00 18.32 108 ASN A CA 1
ATOM 867 C C . ASN A 1 128 ? 26.637 4.618 8.752 1.00 17.71 108 ASN A C 1
ATOM 868 O O . ASN A 1 128 ? 26.116 5.566 8.163 1.00 19.03 108 ASN A O 1
ATOM 873 N N . TYR A 1 129 ? 26.853 3.446 8.178 1.00 16.78 109 TYR A N 1
ATOM 874 C CA . TYR A 1 129 ? 26.402 3.187 6.825 1.00 16.64 109 TYR A CA 1
ATOM 875 C C . TYR A 1 129 ? 25.185 2.276 6.986 1.00 17.64 109 TYR A C 1
ATOM 876 O O . TYR A 1 129 ? 25.274 1.214 7.611 1.00 17.22 109 TYR A O 1
ATOM 885 N N . LEU A 1 130 ? 24.051 2.688 6.434 1.00 17.82 110 LEU A N 1
ATOM 886 C CA . LEU A 1 130 ? 22.829 1.899 6.546 1.00 17.85 110 LEU A CA 1
ATOM 887 C C . LEU A 1 130 ? 22.617 0.988 5.341 1.00 18.91 110 LEU A C 1
ATOM 888 O O . LEU A 1 130 ? 22.382 1.466 4.230 1.00 19.58 110 LEU A O 1
ATOM 893 N N . PHE A 1 131 ? 22.705 -0.321 5.560 1.00 19.37 111 PHE A N 1
ATOM 894 C CA . PHE A 1 131 ? 22.505 -1.283 4.480 1.00 20.20 111 PHE A CA 1
ATOM 895 C C . PHE A 1 131 ? 21.026 -1.458 4.146 1.00 21.45 111 PHE A C 1
ATOM 896 O O . PHE A 1 131 ? 20.678 -1.885 3.050 1.00 23.83 111 PHE A O 1
ATOM 904 N N . LYS A 1 132 ? 20.154 -1.126 5.092 1.00 21.80 112 LYS A N 1
ATOM 905 C CA . LYS A 1 132 ? 18.722 -1.263 4.880 1.00 22.14 112 LYS A CA 1
ATOM 906 C C . LYS A 1 132 ? 17.983 -0.008 5.319 1.00 21.12 112 LYS A C 1
ATOM 907 O O . LYS A 1 132 ? 18.410 0.654 6.270 1.00 20.32 112 LYS A O 1
ATOM 913 N N . ASN A 1 133 ? 16.889 0.315 4.619 1.00 18.90 113 ASN A N 1
ATOM 914 C CA . ASN A 1 133 ? 16.066 1.480 4.952 1.00 18.23 113 ASN A CA 1
ATOM 915 C C . ASN A 1 133 ? 14.935 1.143 5.927 1.00 17.16 113 ASN A C 1
ATOM 916 O O . ASN A 1 133 ? 13.839 0.710 5.606 1.00 17.73 113 ASN A O 1
ATOM 929 N N . PHE A 1 135 ? 13.834 3.516 8.129 1.00 16.69 115 PHE A N 1
ATOM 930 C CA . PHE A 1 135 ? 12.957 4.648 8.350 1.00 15.51 115 PHE A CA 1
ATOM 931 C C . PHE A 1 135 ? 11.533 4.500 7.868 1.00 16.07 115 PHE A C 1
ATOM 932 O O . PHE A 1 135 ? 11.280 3.982 6.782 1.00 16.11 115 PHE A O 1
ATOM 940 N N . ARG A 1 136 ? 10.602 4.950 8.699 1.00 17.42 116 ARG A N 1
ATOM 941 C CA . ARG A 1 136 ? 9.187 4.930 8.348 1.00 19.82 116 ARG A CA 1
ATOM 942 C C . ARG A 1 136 ? 8.512 6.153 8.946 1.00 19.47 116 ARG A C 1
ATOM 943 O O . ARG A 1 136 ? 8.948 6.675 9.978 1.00 17.49 116 ARG A O 1
ATOM 951 N N . ASN A 1 137 ? 7.446 6.613 8.293 1.00 19.73 117 ASN A N 1
ATOM 952 C CA . ASN A 1 137 ? 6.728 7.783 8.781 1.00 21.73 117 ASN A CA 1
ATOM 953 C C . ASN A 1 137 ? 5.450 7.437 9.553 1.00 21.01 117 ASN A C 1
ATOM 954 O O . ASN A 1 137 ? 4.612 8.305 9.789 1.00 21.58 117 ASN A O 1
ATOM 959 N N . ASP A 1 138 ? 5.321 6.182 9.975 1.00 20.72 118 ASP A N 1
ATOM 960 C CA . ASP A 1 138 ? 4.134 5.758 10.707 1.00 21.88 118 ASP A CA 1
ATOM 961 C C . ASP A 1 138 ? 4.413 5.206 12.113 1.00 22.22 118 ASP A C 1
ATOM 962 O O . ASP A 1 138 ? 3.557 4.554 12.711 1.00 21.55 118 ASP A O 1
ATOM 967 N N . LEU A 1 139 ? 5.606 5.469 12.639 1.00 23.94 119 LEU A N 1
ATOM 968 C CA . LEU A 1 139 ? 5.968 5.007 13.978 1.00 25.03 119 LEU A CA 1
ATOM 969 C C . LEU A 1 139 ? 5.123 5.760 14.996 1.00 26.23 119 LEU A C 1
ATOM 970 O O . LEU A 1 139 ? 4.954 6.975 14.881 1.00 27.36 119 LEU A O 1
ATOM 975 N N . THR A 1 140 ? 4.602 5.049 15.993 1.00 25.87 120 THR A N 1
ATOM 976 C CA . THR A 1 140 ? 3.757 5.679 17.003 1.00 25.61 120 THR A CA 1
ATOM 977 C C . THR A 1 140 ? 4.330 5.661 18.413 1.00 23.87 120 THR A C 1
ATOM 978 O O . THR A 1 140 ? 3.658 6.068 19.362 1.00 25.59 120 THR A O 1
ATOM 982 N N . ARG A 1 141 ? 5.561 5.194 18.560 1.00 21.14 121 ARG A N 1
ATOM 983 C CA . ARG A 1 141 ? 6.176 5.150 19.876 1.00 18.63 121 ARG A CA 1
ATOM 984 C C . ARG A 1 141 ? 7.680 5.291 19.760 1.00 17.16 121 ARG A C 1
ATOM 985 O O . ARG A 1 141 ? 8.262 4.957 18.726 1.00 16.09 121 ARG A O 1
ATOM 993 N N . SER A 1 142 ? 8.303 5.799 20.823 1.00 17.25 122 SER A N 1
ATOM 994 C CA . SER A 1 142 ? 9.750 5.990 20.853 1.00 16.57 122 SER A CA 1
ATOM 995 C C . SER A 1 142 ? 10.410 4.635 20.628 1.00 17.00 122 SER A C 1
ATOM 996 O O . SER A 1 142 ? 10.048 3.640 21.273 1.00 16.04 122 SER A O 1
ATOM 999 N N . THR A 1 143 ? 11.383 4.605 19.722 1.00 15.08 123 THR A N 1
ATOM 1000 C CA . THR A 1 143 ? 12.043 3.359 19.362 1.00 15.47 123 THR A CA 1
ATOM 1001 C C . THR A 1 143 ? 13.549 3.458 19.174 1.00 15.76 123 THR A C 1
ATOM 1002 O O . THR A 1 143 ? 14.065 4.457 18.662 1.00 15.28 123 THR A O 1
ATOM 1006 N N . TYR A 1 144 ? 14.243 2.407 19.594 1.00 14.41 124 TYR A N 1
ATOM 1007 C CA . TYR A 1 144 ? 15.676 2.304 19.405 1.00 14.02 124 TYR A CA 1
ATOM 1008 C C . TYR A 1 144 ? 15.812 1.201 18.365 1.00 15.08 124 TYR A C 1
ATOM 1009 O O . TYR A 1 144 ? 15.330 0.089 18.593 1.00 15.71 124 TYR A O 1
ATOM 1018 N N . PHE A 1 145 ? 16.424 1.498 17.221 1.00 14.08 125 PHE A N 1
ATOM 1019 C CA . PHE A 1 145 ? 16.642 0.471 16.206 1.00 13.16 125 PHE A CA 1
ATOM 1020 C C . PHE A 1 145 ? 18.003 -0.087 16.593 1.00 14.02 125 PHE A C 1
ATOM 1021 O O . PHE A 1 145 ? 19.026 0.580 16.432 1.00 13.94 125 PHE A O 1
ATOM 1029 N N . SER A 1 146 ? 17.997 -1.313 17.120 1.00 13.51 126 SER A N 1
ATOM 1030 C CA . SER A 1 146 ? 19.202 -1.950 17.640 1.00 13.32 126 SER A CA 1
ATOM 1031 C C . SER A 1 146 ? 19.751 -3.208 16.967 1.00 13.76 126 SER A C 1
ATOM 1032 O O . SER A 1 146 ? 19.010 -4.149 16.683 1.00 15.62 126 SER A O 1
ATOM 1035 N N . VAL A 1 147 ? 21.061 -3.220 16.734 1.00 14.37 127 VAL A N 1
ATOM 1036 C CA . VAL A 1 147 ? 21.720 -4.380 16.153 1.00 16.09 127 VAL A CA 1
ATOM 1037 C C . VAL A 1 147 ? 22.460 -5.073 17.300 1.00 17.26 127 VAL A C 1
ATOM 1038 O O . VAL A 1 147 ? 22.836 -4.429 18.288 1.00 16.25 127 VAL A O 1
ATOM 1042 N N . TYR A 1 148 ? 22.662 -6.381 17.175 1.00 17.94 128 TYR A N 1
ATOM 1043 C CA . TYR A 1 148 ? 23.384 -7.135 18.192 1.00 19.28 128 TYR A CA 1
ATOM 1044 C C . TYR A 1 148 ? 24.879 -7.087 17.868 1.00 20.48 128 TYR A C 1
ATOM 1045 O O . TYR A 1 148 ? 25.276 -7.228 16.707 1.00 20.90 128 TYR A O 1
ATOM 1054 N N . ARG A 1 149 ? 25.707 -6.881 18.888 1.00 20.32 129 ARG A N 1
ATOM 1055 C CA . ARG A 1 149 ? 27.151 -6.823 18.696 1.00 21.20 129 ARG A CA 1
ATOM 1056 C C . ARG A 1 149 ? 27.893 -7.582 19.790 1.00 23.27 129 ARG A C 1
ATOM 1057 O O . ARG A 1 149 ? 27.406 -7.707 20.916 1.00 22.58 129 ARG A O 1
ATOM 1065 N N . GLU A 1 150 ? 29.081 -8.076 19.444 1.00 25.43 130 GLU A N 1
ATOM 1066 C CA . GLU A 1 150 ? 29.941 -8.804 20.374 1.00 26.85 130 GLU A CA 1
ATOM 1067 C C . GLU A 1 150 ? 31.305 -8.113 20.424 1.00 26.74 130 GLU A C 1
ATOM 1068 O O . GLU A 1 150 ? 31.592 -7.245 19.599 1.00 27.31 130 GLU A O 1
ATOM 1074 N N . ASP A 1 151 ? 32.140 -8.490 21.386 1.00 28.11 131 ASP A N 1
ATOM 1075 C CA . ASP A 1 151 ? 33.463 -7.881 21.526 1.00 30.50 131 ASP A CA 1
ATOM 1076 C C . ASP A 1 151 ? 33.296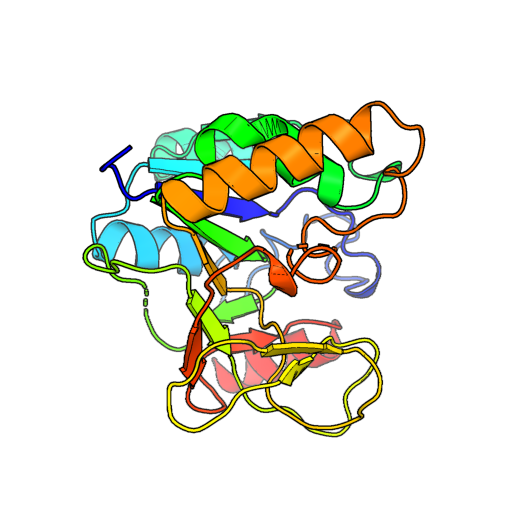 -6.373 21.535 1.00 29.71 131 ASP A C 1
ATOM 1077 O O . ASP A 1 151 ? 34.076 -5.638 20.930 1.00 30.59 131 ASP A O 1
ATOM 1082 N N . CYS A 1 152 ? 32.266 -5.919 22.233 1.00 28.75 132 CYS A N 1
ATOM 1083 C CA . CYS A 1 152 ? 31.964 -4.503 22.320 1.00 28.38 132 CYS A CA 1
ATOM 1084 C C . CYS A 1 152 ? 32.963 -3.714 23.133 1.00 29.65 132 CYS A C 1
ATOM 1085 O O . CYS A 1 152 ? 33.686 -4.256 23.965 1.00 29.41 132 CYS A O 1
ATOM 1088 N N . THR A 1 153 ? 32.979 -2.414 22.887 1.00 31.66 133 THR A N 1
ATOM 1089 C CA . THR A 1 153 ? 33.865 -1.521 23.599 1.00 34.17 133 THR A CA 1
ATOM 1090 C C . THR A 1 153 ? 33.168 -0.184 23.752 1.00 34.09 133 THR A C 1
ATOM 1091 O O . THR A 1 153 ? 32.847 0.477 22.766 1.00 35.76 133 THR A O 1
ATOM 1095 N N . ASN A 1 154 ? 32.912 0.199 24.995 1.00 33.73 134 ASN A N 1
ATOM 1096 C CA . ASN A 1 154 ? 32.269 1.472 25.276 1.00 34.22 134 ASN A CA 1
ATOM 1097 C C . ASN A 1 154 ? 30.865 1.653 24.702 1.00 31.40 134 ASN A C 1
ATOM 1098 O O . ASN A 1 154 ? 30.404 2.781 24.551 1.00 32.73 134 ASN A O 1
ATOM 1103 N N . GLU A 1 155 ? 30.184 0.563 24.376 1.00 27.33 135 GLU A N 1
ATOM 1104 C CA . GLU A 1 155 ? 28.829 0.675 23.849 1.00 23.35 135 GLU A CA 1
ATOM 1105 C C . GLU A 1 155 ? 27.859 0.677 25.016 1.00 20.89 135 GLU A C 1
ATOM 1106 O O . GLU A 1 155 ? 28.240 0.352 26.139 1.00 20.69 135 GLU A O 1
ATOM 1112 N N . TRP A 1 156 ? 26.614 1.055 24.753 1.00 17.94 136 TRP A N 1
ATOM 1113 C CA . TRP A 1 156 ? 25.578 1.041 25.780 1.00 17.13 136 TRP A CA 1
ATOM 1114 C C . TRP A 1 156 ? 24.575 -0.007 25.316 1.00 16.92 136 TRP A C 1
ATOM 1115 O O . TRP A 1 156 ? 24.310 -0.133 24.121 1.00 16.31 136 TRP A O 1
ATOM 1126 N N . PHE A 1 157 ? 24.017 -0.757 26.256 1.00 16.46 137 PHE A N 1
ATOM 1127 C CA . PHE A 1 157 ? 23.088 -1.821 25.905 1.00 15.75 137 PHE A CA 1
ATOM 1128 C C . PHE A 1 157 ? 21.664 -1.631 26.387 1.00 15.54 137 PHE A C 1
ATOM 1129 O O . PHE A 1 157 ? 21.407 -0.951 27.385 1.00 15.72 137 PHE A O 1
ATOM 1137 N N . LEU A 1 158 ? 20.743 -2.260 25.665 1.00 15.01 138 LEU A N 1
ATOM 1138 C CA . LEU A 1 158 ? 19.321 -2.184 25.961 1.00 14.46 138 LEU A CA 1
ATOM 1139 C C . LEU A 1 158 ? 18.826 -3.389 26.758 1.00 15.36 138 LEU A C 1
ATOM 1140 O O . LEU A 1 158 ? 19.017 -4.533 26.348 1.00 14.80 138 LEU A O 1
ATOM 1145 N N . VAL A 1 159 ? 18.186 -3.124 27.891 1.00 15.24 139 VAL A N 1
ATOM 1146 C CA . VAL A 1 159 ? 17.643 -4.189 28.730 1.00 16.15 139 VAL A CA 1
ATOM 1147 C C . VAL A 1 159 ? 16.139 -4.248 28.485 1.00 15.50 139 VAL A C 1
ATOM 1148 O O . VAL A 1 159 ? 15.430 -3.275 28.741 1.00 16.92 139 VAL A O 1
ATOM 1152 N N . TYR A 1 160 ? 15.644 -5.378 27.993 1.00 15.71 140 TYR A N 1
ATOM 1153 C CA . TYR A 1 160 ? 14.216 -5.490 27.720 1.00 16.48 140 TYR A CA 1
ATOM 1154 C C . TYR A 1 160 ? 13.667 -6.914 27.753 1.00 17.47 140 TYR A C 1
ATOM 1155 O O . TYR A 1 160 ? 14.419 -7.889 27.677 1.00 17.50 140 TYR A O 1
ATOM 1164 N N . GLY A 1 161 ? 12.342 -7.008 27.852 1.00 19.12 141 GLY A N 1
ATOM 1165 C CA . GLY A 1 161 ? 11.675 -8.294 27.901 1.00 20.54 141 GLY A CA 1
ATOM 1166 C C . GLY A 1 161 ? 10.832 -8.601 26.674 1.00 22.53 141 GLY A C 1
ATOM 1167 O O . GLY A 1 161 ? 11.116 -8.131 25.573 1.00 21.89 141 GLY A O 1
ATOM 1168 N N . ASP A 1 162 ? 9.772 -9.378 26.884 1.00 24.09 142 ASP A N 1
ATOM 1169 C CA . ASP A 1 162 ? 8.878 -9.816 25.815 1.00 25.62 142 ASP A CA 1
ATOM 1170 C C . ASP A 1 162 ? 8.101 -8.732 25.087 1.00 24.90 142 ASP A C 1
ATOM 1171 O O . ASP A 1 162 ? 7.696 -8.925 23.940 1.00 24.57 142 ASP A O 1
ATOM 1176 N N . ASP A 1 163 ? 7.877 -7.604 25.750 1.00 23.23 143 ASP A N 1
ATOM 1177 C CA . ASP A 1 163 ? 7.133 -6.513 25.138 1.00 21.76 143 ASP A CA 1
ATOM 1178 C C . ASP A 1 163 ? 8.066 -5.524 24.448 1.00 21.23 143 ASP A C 1
ATOM 1179 O O . ASP A 1 163 ? 7.623 -4.489 23.947 1.00 22.63 143 ASP A O 1
ATOM 1184 N N . TYR A 1 164 ? 9.356 -5.849 24.429 1.00 20.17 144 TYR A N 1
ATOM 1185 C CA . TYR A 1 164 ? 10.367 -5.001 23.805 1.00 19.63 144 TYR A CA 1
ATOM 1186 C C . TYR A 1 164 ? 10.496 -3.606 24.421 1.00 19.28 144 TYR A C 1
ATOM 1187 O O . TYR A 1 164 ? 11.098 -2.710 23.829 1.00 17.57 144 TYR A O 1
ATOM 1196 N N . LYS A 1 165 ? 9.943 -3.423 25.617 1.00 18.72 145 LYS A N 1
ATOM 1197 C CA . LYS A 1 165 ? 10.031 -2.134 26.291 1.00 18.28 145 LYS A CA 1
ATOM 1198 C C . LYS A 1 165 ? 11.349 -2.027 27.056 1.00 17.85 145 LYS A C 1
ATOM 1199 O O . LYS A 1 165 ? 11.718 -2.929 27.810 1.00 17.63 145 LYS A O 1
ATOM 1205 N N . VAL A 1 166 ? 12.057 -0.921 26.855 1.00 16.52 146 VAL A N 1
ATOM 1206 C CA . VAL A 1 166 ? 13.336 -0.702 27.515 1.00 16.50 146 VAL A CA 1
ATOM 1207 C C . VAL A 1 166 ? 13.161 -0.497 29.018 1.00 17.33 146 VAL A C 1
ATOM 1208 O O . VAL A 1 166 ? 12.499 0.449 29.462 1.00 17.29 146 VAL A O 1
ATOM 1212 N N . GLN A 1 167 ? 13.758 -1.399 29.791 1.00 17.58 147 GLN A N 1
ATOM 1213 C CA . GLN A 1 167 ? 13.682 -1.355 31.245 1.00 19.45 147 GLN A CA 1
ATOM 1214 C C . GLN A 1 167 ? 14.871 -0.604 31.812 1.00 19.67 147 GLN A C 1
ATOM 1215 O O . GLN A 1 167 ? 14.788 -0.001 32.878 1.00 20.23 147 GLN A O 1
ATOM 1221 N N . ASP A 1 168 ? 15.981 -0.647 31.087 1.00 18.74 148 ASP A N 1
ATOM 1222 C CA . ASP A 1 168 ? 17.196 0.019 31.515 1.00 18.78 148 ASP A CA 1
ATOM 1223 C C . ASP A 1 168 ? 18.175 0.077 30.350 1.00 18.22 148 ASP A C 1
ATOM 1224 O O . ASP A 1 168 ? 18.001 -0.614 29.340 1.00 18.68 148 ASP A O 1
ATOM 1229 N N . ILE A 1 169 ? 19.191 0.919 30.488 1.00 16.92 149 ILE A N 1
ATOM 1230 C CA . ILE A 1 169 ? 20.241 1.034 29.489 1.00 16.35 149 ILE A CA 1
ATOM 1231 C C . ILE A 1 169 ? 21.504 0.926 30.322 1.00 17.31 149 ILE A C 1
ATOM 1232 O O . ILE A 1 169 ? 21.705 1.694 31.261 1.00 19.64 149 ILE A O 1
ATOM 1237 N N . ILE A 1 170 ? 22.354 -0.031 29.988 1.00 17.04 150 ILE A N 1
ATOM 1238 C CA . ILE A 1 170 ? 23.555 -0.252 30.768 1.00 17.70 150 ILE A CA 1
ATOM 1239 C C . ILE A 1 170 ? 24.827 -0.218 29.942 1.00 19.09 150 ILE A C 1
ATOM 1240 O O . ILE A 1 170 ? 24.782 -0.236 28.707 1.00 18.00 150 ILE A O 1
ATOM 1245 N N . VAL A 1 171 ? 25.963 -0.178 30.634 1.00 19.45 151 VAL A N 1
ATOM 1246 C CA . VAL A 1 171 ? 27.257 -0.151 29.973 1.00 20.96 151 VAL A CA 1
ATOM 1247 C C . VAL A 1 171 ? 28.079 -1.404 30.285 1.00 21.67 151 VAL A C 1
ATOM 1248 O O . VAL A 1 171 ? 29.059 -1.694 29.599 1.00 21.44 151 VAL A O 1
ATOM 1252 N N . ASP A 1 172 ? 27.664 -2.150 31.305 1.00 22.34 152 ASP A N 1
ATOM 1253 C CA . ASP A 1 172 ? 28.388 -3.347 31.728 1.00 23.82 152 ASP A CA 1
ATOM 1254 C C . ASP A 1 172 ? 28.195 -4.624 30.901 1.00 24.32 152 ASP A C 1
ATOM 1255 O O . ASP A 1 172 ? 27.566 -5.589 31.360 1.00 24.24 152 ASP A O 1
ATOM 1260 N N . SER A 1 173 ? 28.744 -4.634 29.692 1.00 22.54 153 SER A N 1
ATOM 1261 C CA . SER A 1 173 ? 28.673 -5.812 28.842 1.00 21.64 153 SER A CA 1
ATOM 1262 C C . SER A 1 173 ? 29.591 -5.686 27.644 1.00 22.46 153 SER A C 1
ATOM 1263 O O . SER A 1 173 ? 29.939 -4.582 27.228 1.00 22.71 153 SER A O 1
ATOM 1266 N N . LYS A 1 174 ? 29.987 -6.833 27.100 1.00 23.20 154 LYS A N 1
ATOM 1267 C CA . LYS A 1 174 ? 30.852 -6.882 25.931 1.00 23.11 154 LYS A CA 1
ATOM 1268 C C . LYS A 1 174 ? 30.054 -7.402 24.745 1.00 21.53 154 LYS A C 1
ATOM 1269 O O . LYS A 1 174 ? 30.573 -7.494 23.634 1.00 21.48 154 LYS A O 1
ATOM 1275 N N . ALA A 1 175 ? 28.788 -7.739 24.988 1.00 19.80 155 ALA A N 1
ATOM 1276 C CA . ALA A 1 175 ? 27.918 -8.259 23.940 1.00 18.91 155 ALA A CA 1
ATOM 1277 C C . ALA A 1 175 ? 26.457 -7.977 24.246 1.00 18.55 155 ALA A C 1
ATOM 1278 O O . ALA A 1 175 ? 26.052 -7.950 25.407 1.00 18.44 155 ALA A O 1
ATOM 1280 N N . GLY A 1 176 ? 25.666 -7.776 23.198 1.00 17.69 156 GLY A N 1
ATOM 1281 C CA . GLY A 1 176 ? 24.252 -7.511 23.381 1.00 16.62 156 GLY A CA 1
ATOM 1282 C C . GLY A 1 176 ? 23.681 -6.548 22.354 1.00 16.87 156 GLY A C 1
ATOM 1283 O O . GLY A 1 176 ? 24.350 -6.193 21.382 1.00 16.63 156 GLY A O 1
ATOM 1284 N N . ARG A 1 177 ? 22.431 -6.144 22.575 1.00 15.42 157 ARG A N 1
ATOM 1285 C CA . ARG A 1 177 ? 21.733 -5.202 21.708 1.00 15.67 157 ARG A CA 1
ATOM 1286 C C . ARG A 1 177 ? 22.159 -3.803 22.144 1.00 16.38 157 ARG A C 1
ATOM 1287 O O . ARG A 1 177 ? 21.841 -3.345 23.242 1.00 16.82 157 ARG A O 1
ATOM 1295 N N . ILE A 1 178 ? 22.886 -3.123 21.272 1.00 16.00 158 ILE A N 1
ATOM 1296 C CA . ILE A 1 178 ? 23.406 -1.802 21.593 1.00 15.42 158 ILE A CA 1
ATOM 1297 C C . ILE A 1 178 ? 22.611 -0.634 21.027 1.00 14.76 158 ILE A C 1
ATOM 1298 O O . ILE A 1 178 ? 21.759 -0.801 20.153 1.00 13.92 158 ILE A O 1
ATOM 1303 N N . LEU A 1 179 ? 22.875 0.551 21.570 1.00 15.37 159 LEU A N 1
ATOM 1304 C CA . LEU A 1 179 ? 22.272 1.779 21.056 1.00 15.35 159 LEU A CA 1
ATOM 1305 C C . LEU A 1 179 ? 23.100 1.868 19.773 1.00 14.94 159 LEU A C 1
ATOM 1306 O O . LEU A 1 179 ? 24.331 1.967 19.830 1.00 14.58 159 LEU A O 1
ATOM 1311 N N . SER A 1 180 ? 22.432 1.807 18.628 1.00 15.42 160 SER A N 1
ATOM 1312 C CA . SER A 1 180 ? 23.129 1.768 17.348 1.00 15.02 160 SER A CA 1
ATOM 1313 C C . SER A 1 180 ? 23.232 3.018 16.482 1.00 15.93 160 SER A C 1
ATOM 1314 O O . SER A 1 180 ? 23.816 2.961 15.401 1.00 15.99 160 SER A O 1
ATOM 1317 N N . GLY A 1 181 ? 22.670 4.132 16.925 1.00 15.21 161 GLY A N 1
ATOM 1318 C CA . GLY A 1 181 ? 22.775 5.333 16.116 1.00 16.04 161 GLY A CA 1
ATOM 1319 C C . GLY A 1 181 ? 21.531 5.720 15.346 1.00 16.22 161 GLY A C 1
ATOM 1320 O O . GLY A 1 181 ? 21.565 6.654 14.543 1.00 16.81 161 GLY A O 1
ATOM 1321 N N . VAL A 1 182 ? 20.440 4.987 15.553 1.00 15.05 162 VAL A N 1
ATOM 1322 C CA . VAL A 1 182 ? 19.171 5.306 14.909 1.00 13.55 162 VAL A CA 1
ATOM 1323 C C . VAL A 1 182 ? 18.087 5.090 15.956 1.00 13.78 162 VAL A C 1
ATOM 1324 O O . VAL A 1 182 ? 17.965 4.002 16.527 1.00 13.31 162 VAL A O 1
ATOM 1328 N N . SER A 1 183 ? 17.322 6.140 16.227 1.00 12.61 163 SER A N 1
ATOM 1329 C CA . SER A 1 183 ? 16.245 6.073 17.204 1.00 13.44 163 SER A CA 1
ATOM 1330 C C . SER A 1 183 ? 15.157 7.068 16.816 1.00 13.86 163 SER A C 1
ATOM 1331 O O . SER A 1 183 ? 15.415 8.016 16.074 1.00 15.04 163 SER A O 1
ATOM 1334 N N . PHE A 1 184 ? 13.942 6.841 17.302 1.00 13.85 164 PHE A N 1
ATOM 1335 C CA . PHE A 1 184 ? 12.814 7.723 17.022 1.00 14.24 164 PHE A CA 1
ATOM 1336 C C . PHE A 1 184 ? 12.145 8.082 18.342 1.00 14.81 164 PHE A C 1
ATOM 1337 O O . PHE A 1 184 ? 12.052 7.246 19.239 1.00 14.50 164 PHE A O 1
ATOM 1345 N N . TRP A 1 185 ? 11.674 9.317 18.456 1.00 14.94 165 TRP A N 1
ATOM 1346 C CA . TRP A 1 185 ? 11.046 9.769 19.692 1.00 15.71 165 TRP A CA 1
ATOM 1347 C C . TRP A 1 185 ? 9.682 10.387 19.467 1.00 16.32 165 TRP A C 1
ATOM 1348 O O . TRP A 1 185 ? 9.544 11.298 18.646 1.00 16.19 165 TRP A O 1
ATOM 1359 N N . ASP A 1 186 ? 8.675 9.886 20.181 1.00 16.54 166 ASP A N 1
ATOM 1360 C CA . ASP A 1 186 ? 7.330 10.433 20.050 1.00 18.46 166 ASP A CA 1
ATOM 1361 C C . ASP A 1 186 ? 7.216 11.722 20.870 1.00 18.62 166 ASP A C 1
ATOM 1362 O O . ASP A 1 186 ? 8.118 12.056 21.648 1.00 17.86 166 ASP A O 1
ATOM 1367 N N . ALA A 1 187 ? 6.117 12.451 20.679 1.00 19.24 167 ALA A N 1
ATOM 1368 C CA . ALA A 1 187 ? 5.901 13.727 21.359 1.00 20.26 167 ALA A CA 1
ATOM 1369 C C . ALA A 1 187 ? 5.894 13.644 22.890 1.00 21.58 167 ALA A C 1
ATOM 1370 O O . ALA A 1 187 ? 6.593 14.401 23.561 1.00 21.78 167 ALA A O 1
ATOM 1372 N N . PRO A 1 188 ? 5.086 12.742 23.466 1.00 22.12 168 PRO A N 1
ATOM 1373 C CA . PRO A 1 188 ? 5.075 12.650 24.928 1.00 22.10 168 PRO A CA 1
ATOM 1374 C C . PRO A 1 188 ? 6.460 12.366 25.515 1.00 21.75 168 PRO A C 1
ATOM 1375 O O . PRO A 1 188 ? 6.836 12.939 26.542 1.00 22.48 168 PRO A O 1
ATOM 1379 N N . THR A 1 189 ? 7.215 11.479 24.866 1.00 20.15 169 THR A N 1
ATOM 1380 C CA . THR A 1 189 ? 8.551 11.126 25.346 1.00 18.89 169 THR A CA 1
ATOM 1381 C C . THR A 1 189 ? 9.525 12.293 25.189 1.00 18.19 169 THR A C 1
ATOM 1382 O O . THR A 1 189 ? 10.297 12.594 26.105 1.00 17.50 169 THR A O 1
ATOM 1386 N N . ALA A 1 190 ? 9.479 12.946 24.028 1.00 17.84 170 ALA A N 1
ATOM 1387 C CA . ALA A 1 190 ? 10.355 14.081 23.738 1.00 18.15 170 ALA A CA 1
ATOM 1388 C C . ALA A 1 190 ? 10.133 15.213 24.741 1.00 18.41 170 ALA A C 1
ATOM 1389 O O . ALA A 1 190 ? 11.077 15.906 25.140 1.00 18.17 170 ALA A O 1
ATOM 1391 N N . GLU A 1 191 ? 8.878 15.399 25.140 1.00 19.79 171 GLU A N 1
ATOM 1392 C CA . GLU A 1 191 ? 8.532 16.446 26.089 1.00 21.53 171 GLU A CA 1
ATOM 1393 C C . GLU A 1 191 ? 9.256 16.190 27.407 1.00 21.70 171 GLU A C 1
ATOM 1394 O O . GLU A 1 191 ? 9.838 17.100 27.995 1.00 22.26 171 GLU A O 1
ATOM 1400 N N . LYS A 1 192 ? 9.231 14.943 27.865 1.00 21.32 172 LYS A N 1
ATOM 1401 C CA . LYS A 1 192 ? 9.903 14.588 29.109 1.00 21.36 172 LYS A CA 1
ATOM 1402 C C . LYS A 1 192 ? 11.405 14.781 28.961 1.00 18.96 172 LYS A C 1
ATOM 1403 O O . LYS A 1 192 ? 12.059 15.326 29.846 1.00 19.03 172 LYS A O 1
ATOM 1409 N N . ILE A 1 193 ? 11.953 14.330 27.840 1.00 17.23 173 ILE A N 1
ATOM 1410 C CA . ILE A 1 193 ? 13.383 14.461 27.608 1.00 16.82 173 ILE A CA 1
ATOM 1411 C C . ILE A 1 193 ? 13.831 15.934 27.564 1.00 16.88 173 ILE A C 1
ATOM 1412 O O . ILE A 1 193 ? 14.912 16.268 28.050 1.00 16.01 173 ILE A O 1
ATOM 1417 N N . VAL A 1 194 ? 13.008 16.815 26.997 1.00 16.95 174 VAL A N 1
ATOM 1418 C CA . VAL A 1 194 ? 13.387 18.225 26.923 1.00 18.08 174 VAL A CA 1
ATOM 1419 C C . VAL A 1 194 ? 13.483 18.809 28.333 1.00 18.41 174 VAL A C 1
ATOM 1420 O O . VAL A 1 194 ? 14.377 19.605 28.628 1.00 17.77 174 VAL A O 1
ATOM 1424 N N . SER A 1 195 ? 12.568 18.404 29.204 1.00 19.02 175 SER A N 1
ATOM 1425 C CA . SER A 1 195 ? 12.593 18.892 30.574 1.00 19.83 175 SER A CA 1
ATOM 1426 C C . SER A 1 195 ? 13.878 18.410 31.259 1.00 18.71 175 SER A C 1
ATOM 1427 O O . SER A 1 195 ? 14.492 19.144 32.042 1.00 17.39 175 SER A O 1
ATOM 1430 N N . PHE A 1 196 ? 14.291 17.181 30.957 1.00 19.00 176 PHE A N 1
ATOM 1431 C CA . PHE A 1 196 ? 15.517 16.631 31.531 1.00 18.50 176 PHE A CA 1
ATOM 1432 C C . PHE A 1 196 ? 16.712 17.389 30.960 1.00 17.77 176 PHE A C 1
ATOM 1433 O O . PHE A 1 196 ? 17.704 17.633 31.655 1.00 17.34 176 PHE A O 1
ATOM 1441 N N . ILE A 1 197 ? 16.610 17.754 29.686 1.00 17.79 177 ILE A N 1
ATOM 1442 C CA . ILE A 1 197 ? 17.674 18.487 29.011 1.00 16.73 177 ILE A CA 1
ATOM 1443 C C . ILE A 1 197 ? 17.814 19.875 29.636 1.00 16.01 177 ILE A C 1
ATOM 1444 O O . ILE A 1 197 ? 18.924 20.307 29.957 1.00 15.96 177 ILE A O 1
ATOM 1449 N N . ASP A 1 198 ? 16.682 20.557 29.805 1.00 16.58 178 ASP A N 1
ATOM 1450 C CA . ASP A 1 198 ? 16.676 21.898 30.391 1.00 16.90 178 ASP A CA 1
ATOM 1451 C C . ASP A 1 198 ? 17.350 21.844 31.749 1.00 17.23 178 ASP A C 1
ATOM 1452 O O . ASP A 1 198 ? 18.257 22.621 32.033 1.00 17.59 178 ASP A O 1
ATOM 1457 N N . LYS A 1 199 ? 16.905 20.907 32.580 1.00 17.86 179 LYS A N 1
ATOM 1458 C CA . LYS A 1 199 ? 17.457 20.740 33.923 1.00 18.61 179 LYS A CA 1
ATOM 1459 C C . LYS A 1 199 ? 18.957 20.479 33.934 1.00 17.76 179 LYS A C 1
ATOM 1460 O O . LYS A 1 199 ? 19.683 21.071 34.729 1.00 17.97 179 LYS A O 1
ATOM 1466 N N . ALA A 1 200 ? 19.429 19.593 33.060 1.00 16.61 180 ALA A N 1
ATOM 1467 C CA . ALA A 1 200 ? 20.851 19.282 33.013 1.00 15.53 180 ALA A CA 1
ATOM 1468 C C . ALA A 1 200 ? 21.682 20.481 32.567 1.00 16.10 180 ALA A C 1
ATOM 1469 O O . ALA A 1 200 ? 22.740 20.762 33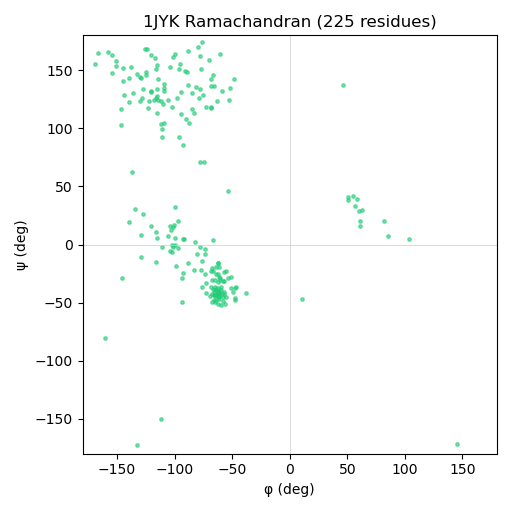.138 1.00 15.92 180 ALA A O 1
ATOM 1471 N N . TYR A 1 201 ? 21.201 21.187 31.547 1.00 16.61 181 TYR A N 1
ATOM 1472 C CA . TYR A 1 201 ? 21.911 22.343 31.007 1.00 16.83 181 TYR A CA 1
ATOM 1473 C C . TYR A 1 201 ? 22.069 23.473 32.027 1.00 18.07 181 TYR A C 1
ATOM 1474 O O . TYR A 1 201 ? 23.060 24.205 32.005 1.00 17.89 181 TYR A O 1
ATOM 1483 N N . VAL A 1 202 ? 21.099 23.608 32.924 1.00 19.16 182 VAL A N 1
ATOM 1484 C CA . VAL A 1 202 ? 21.153 24.673 33.923 1.00 22.29 182 VAL A CA 1
ATOM 1485 C C . VAL A 1 202 ? 21.559 24.249 35.331 1.00 21.76 182 VAL A C 1
ATOM 1486 O O . VAL A 1 202 ? 21.402 25.024 36.277 1.00 20.97 182 VAL A O 1
ATOM 1490 N N . SER A 1 203 ? 22.076 23.030 35.468 1.00 20.30 183 SER A N 1
ATOM 1491 C CA . SER A 1 203 ? 22.486 22.517 36.767 1.00 19.89 183 SER A CA 1
ATOM 1492 C C . SER A 1 203 ? 23.984 22.253 36.823 1.00 21.22 183 SER A C 1
ATOM 1493 O O . SER A 1 203 ? 24.478 21.640 37.770 1.00 20.97 183 SER A O 1
ATOM 1496 N N . GLY A 1 204 ? 24.702 22.722 35.803 1.00 22.93 184 GLY A N 1
ATOM 1497 C CA . GLY A 1 204 ? 26.143 22.541 35.749 1.00 24.77 184 GLY A CA 1
ATOM 1498 C C . GLY A 1 204 ? 26.571 21.087 35.676 1.00 27.18 184 GLY A C 1
ATOM 1499 O O . GLY A 1 204 ? 27.645 20.731 36.153 1.00 28.18 184 GLY A O 1
ATOM 1500 N N . GLU A 1 205 ? 25.732 20.248 35.073 1.00 28.91 185 GLU A N 1
ATOM 1501 C CA . GLU A 1 205 ? 26.019 18.819 34.939 1.00 30.50 185 GLU A CA 1
ATOM 1502 C C . GLU A 1 205 ? 25.656 18.360 33.531 1.00 29.11 185 GLU A C 1
ATOM 1503 O O . GLU A 1 205 ? 24.785 17.504 33.365 1.00 31.19 185 GLU A O 1
ATOM 1509 N N . PHE A 1 206 ? 26.323 18.915 32.519 1.00 24.92 186 PHE A N 1
ATOM 1510 C CA . PHE A 1 206 ? 26.003 18.554 31.138 1.00 22.11 186 PHE A CA 1
ATOM 1511 C C . PHE A 1 206 ? 27.163 18.514 30.137 1.00 20.45 186 PHE A C 1
ATOM 1512 O O . PHE A 1 206 ? 27.111 17.765 29.169 1.00 19.39 186 PHE A O 1
ATOM 1520 N N . VAL A 1 207 ? 28.197 19.317 30.360 1.00 20.95 187 VAL A N 1
ATOM 1521 C CA . VAL A 1 207 ? 29.314 19.397 29.417 1.00 20.68 187 VAL A CA 1
ATOM 1522 C C . VAL A 1 207 ? 29.895 18.087 28.902 1.00 20.92 187 VAL A C 1
ATOM 1523 O O . VAL A 1 207 ? 30.282 18.005 27.741 1.00 20.85 187 VAL A O 1
ATOM 1527 N N . ASP A 1 208 ? 29.951 17.060 29.743 1.00 21.70 188 ASP A N 1
ATOM 1528 C CA . ASP A 1 208 ? 30.521 15.785 29.317 1.00 23.53 188 ASP A CA 1
ATOM 1529 C C . ASP A 1 208 ? 29.481 14.739 28.929 1.00 21.53 188 ASP A C 1
ATOM 1530 O O . ASP A 1 208 ? 29.834 13.634 28.522 1.00 22.65 188 ASP A O 1
ATOM 1535 N N . LEU A 1 209 ? 28.206 15.093 29.030 1.00 19.19 189 LEU A N 1
ATOM 1536 C CA . LEU A 1 209 ? 27.127 14.164 28.720 1.00 18.61 189 LEU A CA 1
ATOM 1537 C C . LEU A 1 209 ? 26.849 13.931 27.246 1.00 18.26 189 LEU A C 1
ATOM 1538 O O . LEU A 1 209 ? 27.072 14.800 26.396 1.00 17.08 189 LEU A O 1
ATOM 1543 N N . TYR A 1 210 ? 26.356 12.733 26.958 1.00 18.29 190 TYR A N 1
ATOM 1544 C CA . TYR A 1 210 ? 25.950 12.377 25.608 1.00 18.51 190 TYR A CA 1
ATOM 1545 C C . TYR A 1 210 ? 24.464 12.671 25.678 1.00 17.59 190 TYR A C 1
ATOM 1546 O O . TYR A 1 210 ? 23.890 12.645 26.772 1.00 16.52 190 TYR A O 1
ATOM 1555 N N . TRP A 1 211 ? 23.830 12.949 24.543 1.00 16.12 191 TRP A N 1
ATOM 1556 C CA . TRP A 1 211 ? 22.402 13.208 24.576 1.00 16.20 191 TRP A CA 1
ATOM 1557 C C . TRP A 1 211 ? 21.692 11.954 25.116 1.00 17.24 191 TRP A C 1
ATOM 1558 O O . TRP A 1 211 ? 20.635 12.041 25.750 1.00 16.78 191 TRP A O 1
ATOM 1569 N N . ASP A 1 212 ? 22.297 10.790 24.884 1.00 16.91 192 ASP A N 1
ATOM 1570 C CA . ASP A 1 212 ? 21.733 9.522 25.340 1.00 16.93 192 ASP A CA 1
ATOM 1571 C C . ASP A 1 212 ? 21.586 9.442 26.854 1.00 16.64 192 ASP A C 1
ATOM 1572 O O . ASP A 1 212 ? 20.687 8.766 27.361 1.00 16.82 192 ASP A O 1
ATOM 1577 N N . ASN A 1 213 ? 22.473 10.119 27.574 1.00 16.83 193 ASN A N 1
ATOM 1578 C CA . ASN A 1 213 ? 22.406 10.103 29.027 1.00 17.00 193 ASN A CA 1
ATOM 1579 C C . ASN A 1 213 ? 21.030 10.510 29.446 1.00 18.02 193 ASN A C 1
ATOM 1580 O O . ASN A 1 213 ? 20.583 10.233 30.552 1.00 18.09 193 ASN A O 1
ATOM 1593 N N . VAL A 1 215 ? 18.139 9.533 28.295 1.00 19.13 195 VAL A N 1
ATOM 1594 C CA . VAL A 1 215 ? 17.171 8.491 28.234 1.00 18.21 195 VAL A CA 1
ATOM 1595 C C . VAL A 1 215 ? 17.690 7.520 29.301 1.00 18.04 195 VAL A C 1
ATOM 1596 O O . VAL A 1 215 ? 16.932 7.063 30.157 1.00 18.41 195 VAL A O 1
ATOM 1600 N N . LYS A 1 216 ? 18.989 7.239 29.263 1.00 17.25 196 LYS A N 1
ATOM 1601 C CA . LYS A 1 216 ? 19.599 6.308 30.213 1.00 18.07 196 LYS A CA 1
ATOM 1602 C C . LYS A 1 216 ? 19.407 6.701 31.672 1.00 18.84 196 LYS A C 1
ATOM 1603 O O . LYS A 1 216 ? 19.011 5.876 32.496 1.00 19.22 196 LYS A O 1
ATOM 1609 N N . ASP A 1 217 ? 19.685 7.963 31.983 1.00 18.65 197 ASP A N 1
ATOM 1610 C CA . ASP A 1 217 ? 19.588 8.458 33.355 1.00 18.44 197 ASP A CA 1
ATOM 1611 C C . ASP A 1 217 ? 18.175 8.760 33.854 1.00 18.12 197 ASP A C 1
ATOM 1612 O O . ASP A 1 217 ? 17.998 9.137 35.008 1.00 19.65 197 ASP A O 1
ATOM 1617 N N . ASN A 1 218 ? 17.173 8.586 32.999 1.00 17.60 198 ASN A N 1
ATOM 1618 C CA . ASN A 1 218 ? 15.783 8.847 33.379 1.00 18.29 198 ASN A CA 1
ATOM 1619 C C . ASN A 1 218 ? 14.871 7.772 32.794 1.00 18.42 198 ASN A C 1
ATOM 1620 O O . ASN A 1 218 ? 13.665 7.964 32.684 1.00 18.02 198 ASN A O 1
ATOM 1625 N N . ILE A 1 219 ? 15.461 6.640 32.422 1.00 20.07 199 ILE A N 1
ATOM 1626 C CA . ILE A 1 219 ? 14.721 5.548 31.797 1.00 21.15 199 ILE A CA 1
ATOM 1627 C C . ILE A 1 219 ? 13.417 5.152 32.492 1.00 22.26 199 ILE A C 1
ATOM 1628 O O . ILE A 1 219 ? 12.426 4.841 31.837 1.00 22.71 199 ILE A O 1
ATOM 1633 N N . LYS A 1 220 ? 13.415 5.182 33.819 1.00 24.78 200 LYS A N 1
ATOM 1634 C CA . LYS A 1 220 ? 12.238 4.821 34.606 1.00 25.94 200 LYS A CA 1
ATOM 1635 C C . LYS A 1 220 ? 11.042 5.735 34.359 1.00 25.48 200 LYS A C 1
ATOM 1636 O O . LYS A 1 220 ? 9.913 5.395 34.712 1.00 25.83 200 LYS A O 1
ATOM 1642 N N . GLU A 1 221 ? 11.282 6.890 33.747 1.00 25.59 201 GLU A N 1
ATOM 1643 C CA . GLU A 1 221 ? 10.208 7.843 33.457 1.00 26.63 201 GLU A CA 1
ATOM 1644 C C . GLU A 1 221 ? 9.788 7.839 31.992 1.00 24.98 201 GLU A C 1
ATOM 1645 O O . GLU A 1 221 ? 8.828 8.513 31.619 1.00 24.64 201 GLU A O 1
ATOM 1651 N N . LEU A 1 222 ? 10.504 7.089 31.164 1.00 23.32 202 LEU A N 1
ATOM 1652 C CA . LEU A 1 222 ? 10.211 7.074 29.743 1.00 21.76 202 LEU A CA 1
ATOM 1653 C C . LEU A 1 222 ? 9.759 5.734 29.202 1.00 21.90 202 LEU A C 1
ATOM 1654 O O . LEU A 1 222 ? 10.129 4.683 29.717 1.00 22.72 202 LEU A O 1
ATOM 1659 N N . ASP A 1 223 ? 8.944 5.789 28.155 1.00 21.65 203 ASP A N 1
ATOM 1660 C CA . ASP A 1 223 ? 8.442 4.592 27.492 1.00 21.78 203 ASP A CA 1
ATOM 1661 C C . ASP A 1 223 ? 9.134 4.528 26.132 1.00 21.87 203 ASP A C 1
ATOM 1662 O O . ASP A 1 223 ? 8.798 5.290 25.219 1.00 22.40 203 ASP A O 1
ATOM 1667 N N . VAL A 1 224 ? 10.110 3.635 26.018 1.00 19.94 204 VAL A N 1
ATOM 1668 C CA . VAL A 1 224 ? 10.863 3.460 24.780 1.00 18.92 204 VAL A CA 1
ATOM 1669 C C . VAL A 1 224 ? 10.885 1.979 24.441 1.00 18.07 204 VAL A C 1
ATOM 1670 O O . VAL A 1 224 ? 10.962 1.129 25.327 1.00 17.77 204 VAL A O 1
ATOM 1674 N N . TYR A 1 225 ? 10.830 1.673 23.156 1.00 16.83 205 TYR A N 1
ATOM 1675 C CA . TYR A 1 225 ? 10.815 0.292 22.731 1.00 17.56 205 TYR A CA 1
ATOM 1676 C C . TYR A 1 225 ? 11.979 -0.053 21.832 1.00 17.22 205 TYR A C 1
ATOM 1677 O O . TYR A 1 225 ? 12.637 0.828 21.291 1.00 18.61 205 TYR A O 1
ATOM 1686 N N . VAL A 1 226 ? 12.232 -1.347 21.685 1.00 16.26 206 VAL A N 1
ATOM 1687 C CA . VAL A 1 226 ? 13.333 -1.820 20.869 1.00 16.23 206 VAL A CA 1
ATOM 1688 C C . VAL A 1 226 ? 12.863 -2.481 19.578 1.00 17.34 206 VAL A C 1
ATOM 1689 O O . VAL A 1 226 ? 11.957 -3.315 19.591 1.00 16.87 206 VAL A O 1
ATOM 1693 N N . GLU A 1 227 ? 13.475 -2.081 18.467 1.00 17.07 207 GLU A N 1
ATOM 1694 C CA . GLU A 1 227 ? 13.180 -2.658 17.167 1.00 17.62 207 GLU A CA 1
ATOM 1695 C C . GLU A 1 227 ? 14.454 -3.414 16.819 1.00 16.99 207 GLU A C 1
ATOM 1696 O O . GLU A 1 227 ? 15.461 -2.812 16.459 1.00 16.38 207 GLU A O 1
ATOM 1702 N N . GLU A 1 228 ? 14.412 -4.736 16.959 1.00 16.83 208 GLU A N 1
ATOM 1703 C CA . GLU A 1 228 ? 15.569 -5.572 16.689 1.00 17.29 208 GLU A CA 1
ATOM 1704 C C . GLU A 1 228 ? 15.923 -5.607 15.211 1.00 18.74 208 GLU A C 1
ATOM 1705 O O . GLU A 1 228 ? 15.133 -6.056 14.382 1.00 19.71 208 GLU A O 1
ATOM 1711 N N . LEU A 1 229 ? 17.119 -5.127 14.887 1.00 18.55 209 LEU A N 1
ATOM 1712 C CA . LEU A 1 229 ? 17.586 -5.098 13.511 1.00 19.31 209 LEU A CA 1
ATOM 1713 C C . LEU A 1 229 ? 18.463 -6.303 13.201 1.00 20.32 209 LEU A C 1
ATOM 1714 O O . LEU A 1 229 ? 19.132 -6.846 14.086 1.00 19.13 209 LEU A O 1
ATOM 1719 N N . GLU A 1 230 ? 18.458 -6.715 11.934 1.00 23.26 210 GLU A N 1
ATOM 1720 C CA . GLU A 1 230 ? 19.296 -7.819 11.492 1.00 27.48 210 GLU A CA 1
ATOM 1721 C C . GLU A 1 230 ? 20.726 -7.301 11.579 1.00 28.28 210 GLU A C 1
ATOM 1722 O O . GLU A 1 230 ? 20.991 -6.135 11.287 1.00 27.71 210 GLU A O 1
ATOM 1728 N N . GLY A 1 231 ? 21.637 -8.172 11.991 1.00 29.84 211 GLY A N 1
ATOM 1729 C CA . GLY A 1 231 ? 23.033 -7.805 12.161 1.00 31.97 211 GLY A CA 1
ATOM 1730 C C . GLY A 1 231 ? 23.705 -6.849 11.192 1.00 32.92 211 GLY A C 1
ATOM 1731 O O . GLY A 1 231 ? 24.463 -5.982 11.620 1.00 33.65 211 GLY A O 1
ATOM 1732 N N . ASN A 1 232 ? 23.439 -6.993 9.899 1.00 33.12 212 ASN A N 1
ATOM 1733 C CA . ASN A 1 232 ? 24.075 -6.142 8.895 1.00 34.92 212 ASN A CA 1
ATOM 1734 C C . ASN A 1 232 ? 23.247 -4.937 8.432 1.00 33.50 212 ASN A C 1
ATOM 1735 O O . ASN A 1 232 ? 23.510 -4.374 7.367 1.00 34.76 212 ASN A O 1
ATOM 1740 N N . SER A 1 233 ? 22.266 -4.533 9.227 1.00 29.61 213 SER A N 1
ATOM 1741 C CA . SER A 1 233 ? 21.408 -3.411 8.861 1.00 27.19 213 SER A CA 1
ATOM 1742 C C . SER A 1 233 ? 22.131 -2.077 8.975 1.00 25.63 213 SER A C 1
ATOM 1743 O O . SER A 1 233 ? 21.979 -1.198 8.125 1.00 23.25 213 SER A O 1
ATOM 1746 N N . ILE A 1 234 ? 22.899 -1.930 10.050 1.00 24.78 214 ILE A N 1
ATOM 1747 C CA . ILE A 1 234 ? 23.676 -0.722 10.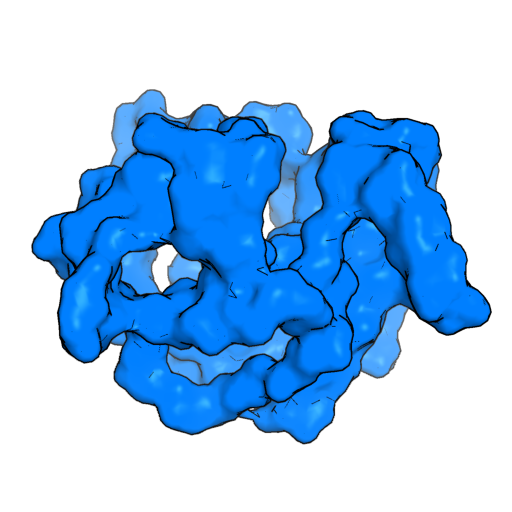302 1.00 23.79 214 ILE A CA 1
ATOM 1748 C C . ILE A 1 234 ? 25.128 -1.163 10.377 1.00 23.98 214 ILE A C 1
ATOM 1749 O O . ILE A 1 234 ? 25.452 -2.143 11.048 1.00 26.54 214 ILE A O 1
ATOM 1754 N N . TYR A 1 235 ? 26.002 -0.462 9.674 1.00 22.01 215 TYR A N 1
ATOM 1755 C CA . TYR A 1 235 ? 27.412 -0.802 9.700 1.00 21.52 215 TYR A CA 1
ATOM 1756 C C . TYR A 1 235 ? 28.138 0.369 10.334 1.00 22.45 215 TYR A C 1
ATOM 1757 O O . TYR A 1 235 ? 28.174 1.457 9.770 1.00 22.19 215 TYR A O 1
ATOM 1766 N N . GLU A 1 236 ? 28.703 0.138 11.515 1.00 23.42 216 GLU A N 1
ATOM 1767 C CA . GLU A 1 236 ? 29.419 1.169 12.255 1.00 24.02 216 GLU A CA 1
ATOM 1768 C C . GLU A 1 236 ? 30.809 1.428 11.715 1.00 22.25 216 GLU A C 1
ATOM 1769 O O . GLU A 1 236 ? 31.562 0.494 11.447 1.00 24.16 216 GLU A O 1
ATOM 1775 N N . ILE A 1 237 ? 31.145 2.700 11.551 1.00 21.08 217 ILE A N 1
ATOM 1776 C CA . ILE A 1 237 ? 32.472 3.073 11.085 1.00 20.78 217 ILE A CA 1
ATOM 1777 C C . ILE A 1 237 ? 33.135 3.733 12.290 1.00 21.41 217 ILE A C 1
ATOM 1778 O O . ILE A 1 237 ? 32.989 4.932 12.517 1.00 21.24 217 ILE A O 1
ATOM 1783 N N . ASP A 1 238 ? 33.846 2.925 13.071 1.00 21.83 218 ASP A N 1
ATOM 1784 C CA . ASP A 1 238 ? 34.502 3.404 14.279 1.00 23.22 218 ASP A CA 1
ATOM 1785 C C . ASP A 1 238 ? 35.997 3.609 14.116 1.00 21.97 218 ASP A C 1
ATOM 1786 O O . ASP A 1 238 ? 36.655 4.100 15.031 1.00 21.87 218 ASP A O 1
ATOM 1791 N N . SER A 1 239 ? 36.535 3.219 12.966 1.00 21.05 219 SER A N 1
ATOM 1792 C CA . SER A 1 239 ? 37.964 3.358 12.700 1.00 20.09 219 SER A CA 1
ATOM 1793 C C . SER A 1 239 ? 38.177 3.354 11.199 1.00 19.66 219 SER A C 1
ATOM 1794 O O . SER A 1 239 ? 37.273 2.981 10.453 1.00 20.18 219 SER A O 1
ATOM 1797 N N . VAL A 1 240 ? 39.361 3.760 10.748 1.00 18.73 220 VAL A N 1
ATOM 1798 C CA . VAL A 1 240 ? 39.626 3.755 9.313 1.00 19.26 220 VAL A CA 1
ATOM 1799 C C . VAL A 1 240 ? 39.632 2.293 8.850 1.00 19.10 220 VAL A C 1
ATOM 1800 O O . VAL A 1 240 ? 39.388 1.992 7.688 1.00 19.32 220 VAL A O 1
ATOM 1804 N N . GLN A 1 241 ? 39.888 1.380 9.784 1.00 20.26 221 GLN A N 1
ATOM 1805 C CA . GLN A 1 241 ? 39.894 -0.043 9.468 1.00 20.68 221 GLN A CA 1
ATOM 1806 C C . GLN A 1 241 ? 38.473 -0.475 9.116 1.00 19.49 221 GLN A C 1
ATOM 1807 O O . GLN A 1 241 ? 38.265 -1.234 8.166 1.00 18.93 221 GLN A O 1
ATOM 1813 N N . ASP A 1 242 ? 37.501 0.005 9.890 1.00 18.01 222 ASP A N 1
ATOM 1814 C CA . ASP A 1 242 ? 36.098 -0.314 9.638 1.00 18.68 222 ASP A CA 1
ATOM 1815 C C . ASP A 1 242 ? 35.758 0.222 8.257 1.00 18.90 222 ASP A C 1
ATOM 1816 O O . ASP A 1 242 ? 35.058 -0.420 7.476 1.00 18.54 222 ASP A O 1
ATOM 1821 N N . TYR A 1 243 ? 36.260 1.420 7.976 1.00 18.51 223 TYR A N 1
ATOM 1822 C CA . TYR A 1 243 ? 36.031 2.087 6.702 1.00 18.08 223 TYR A CA 1
ATOM 1823 C C . TYR A 1 243 ? 36.590 1.272 5.539 1.00 18.02 223 TYR A C 1
ATOM 1824 O O . TYR A 1 243 ? 35.929 1.075 4.522 1.00 18.03 223 TYR A O 1
ATOM 1833 N N . ARG A 1 244 ? 37.822 0.806 5.688 1.00 18.72 224 ARG A N 1
ATOM 1834 C CA . ARG A 1 244 ? 38.457 0.021 4.640 1.00 20.25 224 ARG A CA 1
ATOM 1835 C C . ARG A 1 244 ? 37.697 -1.280 4.370 1.00 20.61 224 ARG A C 1
ATOM 1836 O O . ARG A 1 244 ? 37.516 -1.678 3.220 1.00 20.33 224 ARG A O 1
ATOM 1844 N N . LYS A 1 245 ? 37.248 -1.937 5.432 1.00 21.09 225 LYS A N 1
ATOM 1845 C CA . LYS A 1 245 ? 36.507 -3.181 5.284 1.00 22.13 225 LYS A CA 1
ATOM 1846 C C . LYS A 1 245 ? 35.192 -2.954 4.546 1.00 21.58 225 LYS A C 1
ATOM 1847 O O . LYS A 1 245 ? 34.825 -3.734 3.672 1.00 21.37 225 LYS A O 1
ATOM 1853 N N . LEU A 1 246 ? 34.487 -1.881 4.897 1.00 20.74 226 LEU A N 1
ATOM 1854 C CA . LEU A 1 246 ? 33.215 -1.559 4.258 1.00 20.38 226 LEU A CA 1
ATOM 1855 C C . LEU A 1 246 ? 33.407 -1.285 2.772 1.00 21.19 226 LEU A C 1
ATOM 1856 O O . LEU A 1 246 ? 32.600 -1.702 1.944 1.00 20.39 226 LEU A O 1
ATOM 1861 N N . GLU A 1 247 ? 34.474 -0.568 2.440 1.00 21.44 227 GLU A N 1
ATOM 1862 C CA . GLU A 1 247 ? 34.752 -0.245 1.051 1.00 23.75 227 GLU A CA 1
ATOM 1863 C C . GLU A 1 247 ? 34.885 -1.539 0.263 1.00 24.85 227 GLU A C 1
ATOM 1864 O O . GLU A 1 247 ? 34.361 -1.659 -0.842 1.00 25.24 227 GLU A O 1
ATOM 1870 N N . GLU A 1 248 ? 35.583 -2.507 0.847 1.00 27.34 228 GLU A N 1
ATOM 1871 C CA . GLU A 1 248 ? 35.783 -3.801 0.207 1.00 30.66 228 GLU A CA 1
ATOM 1872 C C . GLU A 1 248 ? 34.437 -4.484 -0.005 1.00 30.33 228 GLU A C 1
ATOM 1873 O O . GLU A 1 248 ? 34.185 -5.084 -1.051 1.00 30.51 228 GLU A O 1
ATOM 1879 N N . ILE A 1 249 ? 33.571 -4.390 0.997 1.00 29.54 229 ILE A N 1
ATOM 1880 C CA . ILE A 1 249 ? 32.253 -4.989 0.905 1.00 28.20 229 ILE A CA 1
ATOM 1881 C C . ILE A 1 249 ? 31.446 -4.312 -0.197 1.00 29.18 229 ILE A C 1
ATOM 1882 O O . ILE A 1 249 ? 30.866 -4.981 -1.051 1.00 30.26 229 ILE A O 1
ATOM 1887 N N . LEU A 1 250 ? 31.419 -2.985 -0.188 1.00 29.67 230 LEU A N 1
ATOM 1888 C CA . LEU A 1 250 ? 30.665 -2.249 -1.194 1.00 32.34 230 LEU A CA 1
ATOM 1889 C C . LEU A 1 250 ? 31.228 -2.460 -2.607 1.00 35.80 230 LEU A C 1
ATOM 1890 O O . LEU A 1 250 ? 30.530 -2.237 -3.597 1.00 37.25 230 LEU A O 1
ATOM 1895 N N . LYS A 1 251 ? 32.482 -2.903 -2.693 1.00 37.91 231 LYS A N 1
ATOM 1896 C CA . LYS A 1 251 ? 33.140 -3.178 -3.975 1.00 40.97 231 LYS A CA 1
ATOM 1897 C C . LYS A 1 251 ? 32.883 -2.147 -5.074 1.00 44.05 231 LYS A C 1
ATOM 1898 O O . LYS A 1 251 ? 32.400 -1.037 -4.757 1.00 47.34 231 LYS A O 1
#

Sequence (227 aa):
EIRVKAIILAAGLGTRLRPLTENTPKALVQVNQKPLIEYQIEFLKEKGINDIIIIVGYLKEQFDYLKEKYGVRLVFNDKYADYNNFYSLYLVKEELANSYVIDADNYLFKNFRNDLTRSTYFSVYREDCTNEWFLVYGDDYKVQDIIVDSKAGRILSGVSFWDAPTAEKIVSFIDKAYVSGEFVDLYWDNVKDNIKELDVYVEELEGNSIYEIDSVQDYRKLEEILK

Solvent-accessible surface area: 11064 Å² total

Nearest PDB structures (foldseek):
  1jyl-assembly1_D  TM=9.842E-01  e=9.830E-43  Streptococcus pneumoniae
  6pd2-assembly2_B  TM=8.546E-01  e=4.613E-16  Treponema denticola ATCC 35405
  4y7t-assembly1_A  TM=7.546E-01  e=3.607E-14  Pseudomonas putida BIRD-1
  4y7v-assembly1_A  TM=7.738E-01  e=7.302E-14  Pseudomonas putida BIRD-1
  8hhd-assembly1_B  TM=7.436E-01  e=7.826E-13  Pseudomonas aeruginosa

GO terms:
  GO:0004105 choline-phosphate cytidylyltransferase activity (F, EXP)

Secondary structure (DSSP, 8-state):
----EEEEEE-S--GGGTTTTSSS-GGG-EETTEEHHHHHHHHHHHTT---EEEEE-TTGGGGTHHHHHH--EEEE-TTTTTS-THHHHHTTGGG-TTEEEEETTEEES----S---SEEEEE-EESS-SS--EEEE-TT-BEEEEE---SSEEB--SEEEE-HHHHHHHHHHHHHHHTTT--TT--TT--GGGGGG--EEEEEPPTTSEEE--SHHHHHHHHHHH-

B-factor: mean 22.79, std 9.31, range [9.22, 64.82]

CATH classification: 3.90.550.10

Radius of gyration: 16.63 Å; Cα contacts (8 Å, |Δi|>4): 449; chains: 1; bounding box: 40×36×41 Å

Foldseek 3Di:
DLQAAEEEEQAAQLVQAPPQRVPNGLLQRDFVHGRQVVQVLVLCVVQVRLAYEYEHEVVRVVCVVCCVVRVYHYHYDPCNVFFAALVSCLSVLVVQANYKYFYSQKHFPDGDHSPDDAKEQEWEKDAQADQFKAFDDDDVQKGPAIGRPHRIHTTRQGIITHHHVQSVVLNVVSVCCVPVVNGRHDHNVVVRVPVVPGTYGYNYDYNRRMQGDSYNVSSVVSSVVVD

Organism: Streptococcus pneumoniae (strain ATCC BAA-255 / R6) (NCBI:txid171101)